Protein AF-A0A963PC39-F1 (afdb_monomer_lite)

Foldseek 3Di:
DPPDPDVPDHPVRVVVVVVVCVVVDDPVVVVLVVVLVCCVPPPLVPVLVVLVVWDKDAPDPVCVLLNLLSVVLNVCSVVVDQKDAPVSRRPPLADPVLCPVQADPVRIGGSSSSVVSSVVVVVVCQVVLRMATPPDDSSHRVVVVDDPCCVVCVVVVCVVVVHDPPPVVRVVVVVVVVVVVVVVCVVCAVVDPQWHADPDDPDRIDGDDDDDDDDPPCPVVVVVVCCVVPVPDPD

pLDDT: mean 87.41, std 12.23, range [34.38, 98.12]

Sequence (235 aa):
MIDVIYPVAGVAKLKAVIAEHDAKGTLDRRIQMVMRGSYASHYRRMLPKLLSVLDFQSNNAGWRLILEAIDLIVRLGEEGRRFVPATRAPEGSIPGKWRDLVIGADGRINVISFELCVLTQLRERVRAKEIWVAGADRYRNPDEDLPADFAERREAYYAGLNLTRDAASFVADVRKQLEDELRLLDASLPANDRVRLLWSGENRIRITPFAPATPPPGLDALKAEVERVWPMTGL

Secondary structure (DSSP, 8-state):
---SSTTTS-HHHHHHHHHHHHHH--HHHHHHHHHHHHIIIIITTTHHHHHTTS-EE-S-GGGHHHHHHHHHHHHHHHHT-SEEEGGGSPTT-S-HHHHHHHB-TTSEEEHHHHHHHHHHHHHHHHHTTSSEETT-STTS-GGGGS-TTTTTSHHHHHHHTT--S-HHHHHHHHHHHHHHHHHHHHHHGGG-SSEEE-SSSS--EEEPPPPPPPPPTTHHHHHHHHHHH-TT---

Structure (mmCIF, N/CA/C/O backbone):
data_AF-A0A963PC39-F1
#
_entry.id   AF-A0A963PC39-F1
#
loop_
_atom_site.group_PDB
_atom_site.id
_atom_site.type_symbol
_atom_site.label_atom_id
_atom_site.label_alt_id
_atom_site.label_comp_id
_atom_site.label_asym_id
_atom_site.label_entity_id
_atom_site.label_seq_id
_atom_site.pdbx_PDB_ins_code
_atom_site.Cartn_x
_atom_site.Cartn_y
_atom_site.Cartn_z
_atom_site.occupancy
_atom_site.B_iso_or_equiv
_atom_site.auth_seq_id
_atom_site.auth_comp_id
_atom_site.auth_asym_id
_atom_site.auth_atom_id
_atom_site.pdbx_PDB_model_num
ATOM 1 N N . MET A 1 1 ? 35.917 11.458 0.811 1.00 34.38 1 MET A N 1
ATOM 2 C CA . MET A 1 1 ? 35.435 12.127 -0.417 1.00 34.38 1 MET A CA 1
ATOM 3 C C . MET A 1 1 ? 34.001 12.592 -0.184 1.00 34.38 1 MET A C 1
ATOM 5 O O . MET A 1 1 ? 33.087 11.806 -0.368 1.00 34.38 1 MET A O 1
ATOM 9 N N . ILE A 1 2 ? 33.806 13.820 0.312 1.00 37.09 2 ILE A N 1
ATOM 10 C CA . ILE A 1 2 ? 32.483 14.445 0.574 1.00 37.09 2 ILE A CA 1
ATOM 11 C C . ILE A 1 2 ? 32.324 15.693 -0.328 1.00 37.09 2 ILE A C 1
ATOM 13 O O . ILE A 1 2 ? 31.610 16.637 -0.023 1.00 37.09 2 ILE A O 1
ATOM 17 N N . ASP A 1 3 ? 33.002 15.710 -1.476 1.00 44.78 3 ASP A N 1
ATOM 18 C CA . ASP A 1 3 ? 33.298 16.953 -2.198 1.00 44.78 3 ASP A CA 1
ATOM 19 C C . ASP A 1 3 ? 32.610 17.049 -3.567 1.00 44.78 3 ASP A C 1
ATOM 21 O O . ASP A 1 3 ? 33.215 17.441 -4.557 1.00 44.78 3 ASP A O 1
ATOM 25 N N . VAL A 1 4 ? 31.337 16.635 -3.655 1.00 54.19 4 VAL A N 1
ATOM 26 C CA . VAL A 1 4 ? 30.616 16.610 -4.949 1.00 54.19 4 VAL A CA 1
ATOM 27 C C . VAL A 1 4 ? 29.300 17.406 -4.954 1.00 54.19 4 VAL A C 1
ATOM 29 O O . VAL A 1 4 ? 28.811 17.755 -6.021 1.00 54.19 4 VAL A O 1
ATOM 32 N N . ILE A 1 5 ? 28.729 17.790 -3.803 1.00 47.62 5 ILE A N 1
ATOM 33 C CA . ILE A 1 5 ? 27.396 18.445 -3.778 1.00 47.62 5 ILE A CA 1
ATOM 34 C C . ILE A 1 5 ? 27.473 19.987 -3.715 1.00 47.62 5 ILE A C 1
ATOM 36 O O . ILE A 1 5 ? 26.545 20.680 -4.135 1.00 47.62 5 ILE A O 1
ATOM 40 N N . TYR A 1 6 ? 28.583 20.561 -3.242 1.00 41.06 6 TYR A N 1
ATOM 41 C CA . TYR A 1 6 ? 28.681 22.004 -2.977 1.00 41.06 6 TYR A CA 1
ATOM 42 C C . TYR A 1 6 ? 28.838 22.975 -4.163 1.00 41.06 6 TYR A C 1
ATOM 44 O O . TYR A 1 6 ? 28.508 24.146 -3.956 1.00 41.06 6 TYR A O 1
ATOM 52 N N . PRO A 1 7 ? 29.252 22.597 -5.390 1.00 55.62 7 PRO A N 1
ATOM 53 C CA . PRO A 1 7 ? 29.398 23.595 -6.455 1.00 55.62 7 PRO A CA 1
ATOM 54 C C . PRO A 1 7 ? 28.060 24.147 -6.975 1.00 55.62 7 PRO A C 1
ATOM 56 O O . PRO A 1 7 ? 28.040 25.177 -7.641 1.00 55.62 7 PRO A O 1
ATOM 59 N N . VAL A 1 8 ? 26.938 23.470 -6.692 1.00 60.69 8 VAL A N 1
ATOM 60 C CA . VAL A 1 8 ? 25.628 23.756 -7.312 1.00 60.69 8 VAL A CA 1
ATOM 61 C C . VAL A 1 8 ? 24.647 24.441 -6.344 1.00 60.69 8 VAL A C 1
ATOM 63 O O . VAL A 1 8 ? 23.763 25.187 -6.770 1.00 60.69 8 VAL A O 1
ATOM 66 N N . ALA A 1 9 ? 24.806 24.253 -5.030 1.00 58.09 9 ALA A N 1
ATOM 67 C CA . ALA A 1 9 ? 23.991 24.916 -4.013 1.00 58.09 9 ALA A CA 1
ATOM 68 C C . ALA A 1 9 ? 24.788 25.152 -2.719 1.00 58.09 9 ALA A C 1
ATOM 70 O O . ALA A 1 9 ? 25.238 24.211 -2.070 1.00 58.09 9 ALA A O 1
ATOM 71 N N . GLY A 1 10 ? 24.932 26.417 -2.312 1.00 77.75 10 GLY A N 1
ATOM 72 C CA . GLY A 1 10 ? 25.629 26.769 -1.073 1.00 77.75 10 GLY A CA 1
ATOM 73 C C . GLY A 1 10 ? 24.906 26.270 0.185 1.00 77.75 10 GLY A C 1
ATOM 74 O O . GLY A 1 10 ? 23.676 26.188 0.216 1.00 77.75 10 GLY A O 1
ATOM 75 N N . VAL A 1 11 ? 25.670 26.011 1.255 1.00 74.06 11 VAL A N 1
ATOM 76 C CA . VAL A 1 11 ? 25.187 25.543 2.577 1.00 74.06 11 VAL A CA 1
ATOM 77 C C . VAL A 1 11 ? 23.972 26.341 3.067 1.00 74.06 11 VAL A C 1
ATOM 79 O O . VAL A 1 11 ? 23.016 25.770 3.584 1.00 74.06 11 VAL A O 1
ATOM 82 N N . ALA A 1 12 ? 23.986 27.664 2.883 1.00 74.81 12 ALA A N 1
ATOM 83 C CA . ALA A 1 12 ? 22.894 28.545 3.291 1.00 74.81 12 ALA A CA 1
ATOM 84 C C . ALA A 1 12 ? 21.585 28.258 2.536 1.00 74.81 12 ALA A C 1
ATOM 86 O O . ALA A 1 12 ? 20.517 28.242 3.142 1.00 74.81 12 ALA A O 1
ATOM 87 N N . LYS A 1 13 ? 21.665 27.967 1.232 1.00 74.38 13 LYS A N 1
ATOM 88 C CA . LYS A 1 13 ? 20.505 27.634 0.396 1.00 74.38 13 LYS A CA 1
ATOM 89 C C . LYS A 1 13 ? 19.932 26.269 0.772 1.00 74.38 13 LYS A C 1
ATOM 91 O O . LYS A 1 13 ? 18.721 26.137 0.881 1.00 74.38 13 LYS A O 1
ATOM 96 N N . LEU A 1 14 ? 20.790 25.283 1.043 1.00 75.44 14 LEU A N 1
ATOM 97 C CA . LEU A 1 14 ? 20.361 23.969 1.537 1.00 75.44 14 LEU A CA 1
ATOM 98 C C . LEU A 1 14 ? 19.682 24.077 2.910 1.00 75.44 14 LEU A C 1
ATOM 100 O O . LEU A 1 14 ? 18.602 23.526 3.095 1.00 75.44 14 LEU A O 1
ATOM 104 N N . LYS A 1 15 ? 20.252 24.854 3.841 1.00 77.81 15 LYS A N 1
ATOM 105 C CA . LYS A 1 15 ? 19.628 25.129 5.146 1.00 77.81 15 LYS A CA 1
ATOM 106 C C . LYS A 1 15 ? 18.283 25.843 5.013 1.00 77.81 15 LYS A C 1
ATOM 108 O O . LYS A 1 15 ? 17.357 25.493 5.733 1.00 77.81 15 LYS A O 1
ATOM 113 N N . ALA A 1 16 ? 18.160 26.803 4.097 1.00 76.38 16 ALA A N 1
ATOM 114 C CA . ALA A 1 16 ? 16.902 27.500 3.843 1.00 76.38 16 ALA A CA 1
ATOM 115 C C . ALA A 1 16 ? 15.828 26.569 3.256 1.00 76.38 16 ALA A C 1
ATOM 117 O O . ALA A 1 16 ? 14.686 26.629 3.691 1.00 76.38 16 ALA A O 1
ATOM 118 N N . VAL A 1 17 ? 16.194 25.669 2.334 1.00 72.12 17 VAL A N 1
ATOM 119 C CA . VAL A 1 17 ? 15.274 24.658 1.779 1.00 72.12 17 VAL A CA 1
ATOM 120 C C . VAL A 1 17 ? 14.831 23.657 2.849 1.00 72.12 17 VAL A C 1
ATOM 122 O O . VAL A 1 17 ? 13.652 23.319 2.903 1.00 72.12 17 VAL A O 1
ATOM 125 N N . ILE A 1 18 ? 15.743 23.215 3.722 1.00 73.69 18 ILE A N 1
ATOM 126 C CA . ILE A 1 18 ? 15.411 22.349 4.865 1.00 73.69 18 ILE A CA 1
ATOM 127 C C . ILE A 1 18 ? 14.470 23.085 5.826 1.00 73.69 18 ILE A C 1
ATOM 129 O O . ILE A 1 18 ? 13.408 22.569 6.147 1.00 73.69 18 ILE A O 1
ATOM 133 N N . ALA A 1 19 ? 14.787 24.325 6.204 1.00 73.00 19 ALA A N 1
ATOM 134 C CA . ALA A 1 19 ? 13.943 25.123 7.092 1.00 73.00 19 ALA A CA 1
ATOM 135 C C . ALA A 1 19 ? 12.560 25.424 6.487 1.00 73.00 19 ALA A C 1
ATOM 137 O O . ALA A 1 19 ? 11.561 25.404 7.198 1.00 73.00 19 ALA A O 1
ATOM 138 N N . GLU A 1 20 ? 12.474 25.677 5.179 1.00 66.19 20 GLU A N 1
ATOM 139 C CA . GLU A 1 20 ? 11.207 25.859 4.465 1.00 66.19 20 GLU A CA 1
ATOM 140 C C . GLU A 1 20 ? 10.388 24.559 4.419 1.00 66.19 20 GLU A C 1
ATOM 142 O O . GLU A 1 20 ? 9.167 24.592 4.592 1.00 66.19 20 GLU A O 1
ATOM 147 N N . HIS A 1 21 ? 11.049 23.415 4.219 1.00 60.47 21 HIS A N 1
ATOM 148 C CA . HIS A 1 21 ? 10.430 22.092 4.275 1.00 60.47 21 HIS A CA 1
ATOM 149 C C . HIS A 1 21 ? 9.893 21.776 5.679 1.00 60.47 21 HIS A C 1
ATOM 151 O O . HIS A 1 21 ? 8.740 21.362 5.818 1.00 60.47 21 HIS A O 1
ATOM 157 N N . ASP A 1 22 ? 10.686 22.049 6.714 1.00 62.44 22 ASP A N 1
ATOM 158 C CA . ASP A 1 22 ? 10.319 21.833 8.113 1.00 62.44 22 ASP A CA 1
ATOM 159 C C . ASP A 1 22 ? 9.184 22.778 8.548 1.00 62.44 22 ASP A C 1
ATOM 161 O O . ASP A 1 22 ? 8.228 22.348 9.197 1.00 62.44 22 ASP A O 1
ATOM 165 N N . ALA A 1 23 ? 9.224 24.051 8.131 1.00 58.59 23 ALA A N 1
ATOM 166 C CA . ALA A 1 23 ? 8.218 25.064 8.468 1.00 58.59 23 ALA A CA 1
ATOM 167 C C . ALA A 1 23 ? 6.867 24.849 7.765 1.00 58.59 23 ALA A C 1
ATOM 169 O O . ALA A 1 23 ? 5.817 25.129 8.345 1.00 58.59 23 ALA A O 1
ATOM 170 N N . LYS A 1 24 ? 6.861 24.338 6.526 1.00 54.50 24 LYS A N 1
ATOM 171 C CA . LYS A 1 24 ? 5.621 23.999 5.799 1.00 54.50 24 LYS A CA 1
ATOM 172 C C . LYS A 1 24 ? 4.975 22.700 6.296 1.00 54.50 24 LYS A C 1
ATOM 174 O O . LYS A 1 24 ? 3.832 22.411 5.926 1.00 54.50 24 LYS A O 1
ATOM 179 N N . GLY A 1 25 ? 5.686 21.939 7.133 1.00 57.91 25 GLY A N 1
ATOM 180 C CA . GLY A 1 25 ? 5.375 20.553 7.444 1.00 57.91 25 GLY A CA 1
ATOM 181 C C . GLY A 1 25 ? 5.609 19.648 6.233 1.00 57.91 25 GLY A C 1
ATOM 182 O O . GLY A 1 25 ? 5.552 20.081 5.078 1.00 57.91 25 GLY A O 1
ATOM 183 N N . THR A 1 26 ? 5.839 18.359 6.480 1.00 64.88 26 THR A N 1
ATOM 184 C CA . THR A 1 26 ? 6.016 17.398 5.387 1.00 64.88 26 THR A CA 1
ATOM 185 C C . THR A 1 26 ? 4.771 17.380 4.489 1.00 64.88 26 THR A C 1
ATOM 187 O O . THR A 1 26 ? 3.636 17.518 4.963 1.00 64.88 26 THR A O 1
ATOM 190 N N . LEU A 1 27 ? 4.969 17.203 3.176 1.00 60.66 27 LEU A N 1
ATOM 191 C CA . LEU A 1 27 ? 3.875 17.028 2.209 1.00 60.66 27 LEU A CA 1
ATOM 192 C C . LEU A 1 27 ? 2.880 15.965 2.703 1.00 60.66 27 LEU A C 1
ATOM 194 O O . LEU A 1 27 ? 1.668 16.172 2.649 1.00 60.66 27 LEU A O 1
ATOM 198 N N . ASP A 1 28 ? 3.406 14.888 3.282 1.00 64.31 28 ASP A N 1
ATOM 199 C CA . ASP A 1 28 ? 2.636 13.806 3.886 1.00 64.31 28 ASP A CA 1
ATOM 200 C C . ASP A 1 28 ? 1.709 14.293 4.997 1.00 64.31 28 ASP A C 1
ATOM 202 O O . ASP A 1 28 ? 0.534 13.934 5.012 1.00 64.31 28 ASP A O 1
ATOM 206 N N . ARG A 1 29 ? 2.182 15.168 5.892 1.00 68.12 29 ARG A N 1
ATOM 207 C CA . ARG A 1 29 ? 1.366 15.706 6.988 1.00 68.12 29 ARG A CA 1
ATOM 208 C C . ARG A 1 29 ? 0.226 16.578 6.468 1.00 68.12 29 ARG A C 1
ATOM 210 O O . ARG A 1 29 ? -0.885 16.523 6.996 1.00 68.12 29 ARG A O 1
ATOM 217 N N . ARG A 1 30 ? 0.462 17.348 5.401 1.00 66.81 30 ARG A N 1
ATOM 218 C CA . ARG A 1 30 ? -0.585 18.143 4.735 1.00 66.81 30 ARG A CA 1
ATOM 219 C C . ARG A 1 30 ? -1.613 17.255 4.040 1.00 66.81 30 ARG A C 1
ATOM 221 O O . ARG A 1 30 ? -2.811 17.460 4.230 1.00 66.81 30 ARG A O 1
ATOM 228 N N . ILE A 1 31 ? -1.158 16.250 3.291 1.00 70.25 31 ILE A N 1
ATOM 229 C CA . ILE A 1 31 ? -2.032 15.253 2.659 1.00 70.25 31 ILE A CA 1
ATOM 230 C C . ILE A 1 31 ? -2.873 14.552 3.729 1.00 70.25 31 ILE A C 1
ATOM 232 O O . ILE A 1 31 ? -4.087 14.447 3.578 1.00 70.25 31 ILE A O 1
ATOM 236 N N . GLN A 1 32 ? -2.265 14.150 4.846 1.00 72.06 32 GLN A N 1
ATOM 237 C CA . GLN A 1 32 ? -2.957 13.518 5.969 1.00 72.06 32 GLN A CA 1
ATOM 238 C C . GLN A 1 32 ? -4.007 14.434 6.605 1.00 72.06 32 GLN A C 1
ATOM 240 O O . GLN A 1 32 ? -5.101 13.962 6.906 1.00 72.06 32 GLN A O 1
ATOM 245 N N . MET A 1 33 ? -3.737 15.734 6.779 1.00 72.94 33 MET A N 1
ATOM 246 C CA . MET A 1 33 ? -4.744 16.676 7.291 1.00 72.94 33 MET A CA 1
ATOM 247 C C . MET A 1 33 ? -5.950 16.805 6.351 1.00 72.94 33 MET A C 1
ATOM 249 O O . MET A 1 33 ? -7.091 16.740 6.811 1.00 72.94 33 MET A O 1
ATOM 253 N N . VAL A 1 34 ? -5.715 16.940 5.042 1.00 76.56 34 VAL A N 1
ATOM 254 C CA . VAL A 1 34 ? -6.789 17.040 4.036 1.00 76.56 34 VAL A CA 1
ATOM 255 C C . VAL A 1 34 ? -7.587 15.736 3.947 1.00 76.56 34 VAL A C 1
ATOM 257 O O . VAL A 1 34 ? -8.823 15.756 3.954 1.00 76.56 34 VAL A O 1
ATOM 260 N N . MET A 1 35 ? -6.889 14.596 3.929 1.00 81.12 35 MET A N 1
ATOM 261 C CA . MET A 1 35 ? -7.488 13.258 3.973 1.00 81.12 35 MET A CA 1
ATOM 262 C C . MET A 1 35 ? -8.358 13.100 5.217 1.00 81.12 35 MET A C 1
ATOM 264 O O . MET A 1 35 ? -9.492 12.637 5.118 1.00 81.12 35 MET A O 1
ATOM 268 N N . ARG A 1 36 ? -7.873 13.556 6.378 1.00 85.50 36 ARG A N 1
ATOM 269 C CA . ARG A 1 36 ? -8.602 13.486 7.645 1.00 85.50 36 ARG A CA 1
ATOM 270 C C . ARG A 1 36 ? -9.898 14.279 7.627 1.00 85.50 36 ARG A C 1
ATOM 272 O O . ARG A 1 36 ? -10.917 13.738 8.049 1.00 85.50 36 ARG A O 1
ATOM 279 N N . GLY A 1 37 ? -9.880 15.514 7.129 1.00 85.19 37 GLY A N 1
ATOM 280 C CA . GLY A 1 37 ? -11.094 16.323 6.998 1.00 85.19 37 GLY A CA 1
ATOM 281 C C . GLY A 1 37 ? -12.121 15.670 6.069 1.00 85.19 37 GLY A C 1
ATOM 282 O O . GLY A 1 37 ? -13.270 15.466 6.455 1.00 85.19 37 GLY A O 1
ATOM 283 N N . SER A 1 38 ? -11.683 15.265 4.875 1.00 86.50 38 SER A N 1
ATOM 284 C CA . SER A 1 38 ? -12.555 14.645 3.867 1.00 86.50 38 SER A CA 1
ATOM 285 C C . SER A 1 38 ? -13.166 13.334 4.366 1.00 86.50 38 SER A C 1
ATOM 287 O O . SER A 1 38 ? -14.368 13.095 4.233 1.00 86.50 38 SER A O 1
ATOM 289 N N . TYR A 1 39 ? -12.343 12.491 4.987 1.00 90.25 39 TYR A N 1
ATOM 290 C CA . TYR A 1 39 ? -12.769 11.219 5.546 1.00 90.25 39 TYR A CA 1
ATOM 291 C C . TYR A 1 39 ? -13.751 11.402 6.705 1.00 90.25 39 TYR A C 1
ATOM 293 O O . TYR A 1 39 ? -14.832 10.816 6.667 1.00 90.25 39 TYR A O 1
ATOM 301 N N . ALA A 1 40 ? -13.433 12.258 7.681 1.00 88.19 40 ALA A N 1
ATOM 302 C CA . ALA A 1 40 ? -14.300 12.509 8.829 1.00 88.19 40 ALA A CA 1
ATOM 303 C C . ALA A 1 40 ? -15.685 13.042 8.422 1.00 88.19 40 ALA A C 1
ATOM 305 O O . ALA A 1 40 ? -16.690 12.609 8.985 1.00 88.19 40 ALA A O 1
ATOM 306 N N . SER A 1 41 ? -15.742 13.946 7.439 1.00 87.31 41 SER A N 1
ATOM 307 C CA . SER A 1 41 ? -16.984 14.606 7.018 1.00 87.31 41 SER A CA 1
ATOM 308 C C . SER A 1 41 ? -17.856 13.748 6.099 1.00 87.31 41 SER A C 1
ATOM 310 O O . SER A 1 41 ? -19.083 13.722 6.246 1.00 87.31 41 SER A O 1
ATOM 312 N N . HIS A 1 42 ? -17.254 13.040 5.140 1.00 86.75 42 HIS A N 1
ATOM 313 C CA . HIS A 1 42 ? -18.004 12.392 4.059 1.00 86.75 42 HIS A CA 1
ATOM 314 C C . HIS A 1 42 ? -17.985 10.872 4.162 1.00 86.75 42 HIS A C 1
ATOM 316 O O . HIS A 1 42 ? -19.044 10.249 4.182 1.00 86.75 42 HIS A O 1
ATOM 322 N N . TYR A 1 43 ? -16.800 10.275 4.270 1.00 89.88 43 TYR A N 1
ATOM 323 C CA . TYR A 1 43 ? -16.637 8.839 4.052 1.00 89.88 43 TYR A CA 1
ATOM 324 C C . TYR A 1 43 ? -16.822 7.990 5.312 1.00 89.88 43 TYR A C 1
ATOM 326 O O . TYR A 1 43 ? -17.303 6.860 5.217 1.00 89.88 43 TYR A O 1
ATOM 334 N N . ARG A 1 44 ? -16.519 8.532 6.498 1.00 91.62 44 ARG A N 1
ATOM 335 C CA . ARG A 1 44 ? -16.571 7.795 7.772 1.00 91.62 44 ARG A CA 1
ATOM 336 C C . ARG A 1 44 ? -17.952 7.217 8.091 1.00 91.62 44 ARG A C 1
ATOM 338 O O . ARG A 1 44 ? -18.042 6.182 8.735 1.00 91.62 44 ARG A O 1
ATOM 345 N N . ARG A 1 45 ? -19.036 7.842 7.616 1.00 89.75 45 ARG A N 1
ATOM 346 C CA . ARG A 1 45 ? -20.414 7.348 7.824 1.00 89.75 45 ARG A CA 1
ATOM 347 C C . ARG A 1 45 ? -20.737 6.068 7.039 1.00 89.75 45 ARG A C 1
ATOM 349 O O . ARG A 1 45 ? -21.665 5.350 7.396 1.00 89.75 45 ARG A O 1
ATOM 356 N N . MET A 1 46 ? -20.019 5.832 5.941 1.00 91.19 46 MET A N 1
ATOM 357 C CA . MET A 1 46 ? -20.306 4.770 4.975 1.00 91.19 46 MET A CA 1
ATOM 358 C C . MET A 1 46 ? -19.268 3.652 5.048 1.00 91.19 46 MET A C 1
ATOM 360 O O . MET A 1 46 ? -19.632 2.482 5.011 1.00 91.19 46 MET A O 1
ATOM 364 N N . LEU A 1 47 ? -17.983 4.004 5.162 1.00 92.25 47 LEU A N 1
ATOM 365 C CA . LEU A 1 47 ? -16.890 3.044 5.024 1.00 92.25 47 LEU A CA 1
ATOM 366 C C . LEU A 1 47 ? -16.942 1.885 6.028 1.00 92.25 47 LEU A C 1
ATOM 368 O O . LEU A 1 47 ? -16.856 0.756 5.563 1.00 92.25 47 LEU A O 1
ATOM 372 N N . PRO A 1 48 ? -17.165 2.085 7.341 1.00 92.00 48 PRO A N 1
ATOM 373 C CA . PRO A 1 48 ? -17.272 0.966 8.280 1.00 92.00 48 PRO A CA 1
ATOM 374 C C . PRO A 1 48 ? -18.373 -0.042 7.914 1.00 92.00 48 PRO A C 1
ATOM 376 O O . PRO A 1 48 ? -18.162 -1.239 8.044 1.00 92.00 48 PRO A O 1
ATOM 379 N N . LYS A 1 49 ? -19.514 0.419 7.377 1.00 92.81 49 LYS A N 1
ATOM 380 C CA . LYS A 1 49 ? -20.601 -0.466 6.914 1.00 92.81 49 LYS A CA 1
ATOM 381 C C . LYS A 1 49 ? -20.221 -1.254 5.663 1.00 92.81 49 LYS A C 1
ATOM 383 O O . LYS A 1 49 ? -20.683 -2.367 5.468 1.00 92.81 49 LYS A O 1
ATOM 388 N N . LEU A 1 50 ? -19.415 -0.662 4.786 1.00 94.31 50 LEU A N 1
ATOM 389 C CA . LEU A 1 50 ? -18.903 -1.363 3.613 1.00 94.31 50 LEU A CA 1
ATOM 390 C C . LEU A 1 50 ? -17.852 -2.399 4.030 1.00 94.31 50 LEU A C 1
ATOM 392 O O . LEU A 1 50 ? -17.895 -3.532 3.566 1.00 94.31 50 LEU A O 1
ATOM 396 N N . LEU A 1 51 ? -16.965 -2.033 4.957 1.00 95.88 51 LEU A N 1
ATOM 397 C CA . LEU A 1 51 ? -15.968 -2.942 5.518 1.00 95.88 51 LEU A CA 1
ATOM 398 C C . LEU A 1 51 ? -16.601 -4.146 6.224 1.00 95.88 51 LEU A C 1
ATOM 400 O O . LEU A 1 51 ? -16.037 -5.225 6.150 1.00 95.88 51 LEU A O 1
ATOM 404 N N . SER A 1 52 ? -17.767 -3.988 6.860 1.00 95.44 52 SER A N 1
ATOM 405 C CA . SER A 1 52 ? -18.445 -5.088 7.560 1.00 95.44 52 SER A CA 1
ATOM 406 C C . SER A 1 52 ? -19.137 -6.101 6.643 1.00 95.44 52 SER A C 1
ATOM 408 O O . SER A 1 52 ? -19.582 -7.137 7.122 1.00 95.44 52 SER A O 1
ATOM 410 N N . VAL A 1 53 ? -19.319 -5.781 5.358 1.00 96.44 53 VAL A N 1
ATOM 411 C CA . VAL A 1 53 ? -20.003 -6.655 4.384 1.00 96.44 53 VAL A CA 1
ATOM 412 C C . VAL A 1 53 ? -19.008 -7.342 3.451 1.00 96.44 53 VAL A C 1
ATOM 414 O O . VAL A 1 53 ? -19.304 -8.401 2.906 1.00 96.44 53 VAL A O 1
ATOM 417 N N . LEU A 1 54 ? -17.835 -6.742 3.250 1.00 96.44 54 LEU A N 1
ATOM 418 C CA . LEU A 1 54 ? -16.781 -7.327 2.433 1.00 96.44 54 LEU A CA 1
ATOM 419 C C . LEU A 1 54 ? -15.979 -8.342 3.245 1.00 96.44 54 LEU A C 1
ATOM 421 O O . LEU A 1 54 ? -15.458 -8.024 4.311 1.00 96.44 54 LEU A O 1
ATOM 425 N N . ASP A 1 55 ? -15.833 -9.541 2.693 1.00 96.75 55 ASP A N 1
ATOM 426 C CA . ASP A 1 55 ? -15.018 -10.599 3.280 1.00 96.75 55 ASP A CA 1
ATOM 427 C C . ASP A 1 55 ? -13.563 -10.460 2.813 1.00 96.75 55 ASP A C 1
ATOM 429 O O . ASP A 1 55 ? -13.195 -10.893 1.717 1.00 96.75 55 ASP A O 1
ATOM 433 N N . PHE A 1 56 ? -12.755 -9.766 3.619 1.00 97.56 56 PHE A N 1
ATOM 434 C CA . PHE A 1 56 ? -11.329 -9.577 3.365 1.00 97.56 56 PHE A CA 1
ATOM 435 C C . PHE A 1 56 ? -10.520 -10.768 3.874 1.00 97.56 56 PHE A C 1
ATOM 437 O O . PHE A 1 56 ? -10.584 -11.125 5.047 1.00 97.56 56 PHE A O 1
ATOM 444 N N . GLN A 1 57 ? -9.677 -11.312 3.005 1.00 96.88 57 GLN A N 1
ATOM 445 C CA . GLN A 1 57 ? -8.856 -12.485 3.276 1.00 96.88 57 GLN A CA 1
ATOM 446 C C . GLN A 1 57 ? -7.406 -12.238 2.849 1.00 96.88 57 GLN A C 1
ATOM 448 O O . GLN A 1 57 ? -7.101 -11.313 2.092 1.00 96.88 57 GLN A O 1
ATOM 453 N N . SER A 1 58 ? -6.479 -13.044 3.360 1.00 96.31 58 SER A N 1
ATOM 454 C CA . SER A 1 58 ? -5.068 -12.989 2.975 1.00 96.31 58 SER A CA 1
ATOM 455 C C . SER A 1 58 ? -4.414 -14.351 3.156 1.00 96.31 58 SER A C 1
ATOM 457 O O . SER A 1 58 ? -4.607 -15.001 4.181 1.00 96.31 58 SER A O 1
ATOM 459 N N . ASN A 1 59 ? -3.573 -14.740 2.198 1.00 92.75 59 ASN A N 1
ATOM 460 C CA . ASN A 1 59 ? -2.769 -15.965 2.292 1.00 92.75 59 ASN A CA 1
ATOM 461 C C . ASN A 1 59 ? -1.452 -15.706 3.048 1.00 92.75 59 ASN A C 1
ATOM 463 O O . ASN A 1 59 ? -0.690 -16.626 3.337 1.00 92.75 59 ASN A O 1
ATOM 467 N N . ASN A 1 60 ? -1.175 -14.443 3.382 1.00 91.88 60 ASN A N 1
ATOM 468 C CA . ASN A 1 60 ? 0.028 -14.008 4.066 1.00 91.88 60 ASN A CA 1
ATOM 469 C C . ASN A 1 60 ? -0.304 -13.654 5.521 1.00 91.88 60 ASN A C 1
ATOM 471 O O . ASN A 1 60 ? -0.962 -12.654 5.817 1.00 91.88 60 ASN A O 1
ATOM 475 N N . ALA A 1 61 ? 0.210 -14.465 6.449 1.00 91.19 61 ALA A N 1
ATOM 476 C CA . ALA A 1 61 ? -0.025 -14.304 7.883 1.00 91.19 61 ALA A CA 1
ATOM 477 C C . ALA A 1 61 ? 0.383 -12.917 8.419 1.00 91.19 61 ALA A C 1
ATOM 479 O O . ALA A 1 61 ? -0.204 -12.442 9.392 1.00 91.19 61 ALA A O 1
ATOM 480 N N . GLY A 1 62 ? 1.332 -12.235 7.766 1.00 91.56 62 GLY A N 1
ATOM 481 C CA . GLY A 1 62 ? 1.760 -10.886 8.135 1.00 91.56 62 GLY A CA 1
ATOM 482 C C . GLY A 1 62 ? 0.666 -9.820 7.997 1.00 91.56 62 GLY A C 1
ATOM 483 O O . GLY A 1 62 ? 0.730 -8.800 8.679 1.00 91.56 62 GLY A O 1
ATOM 484 N N . TRP A 1 63 ? -0.364 -10.050 7.173 1.00 94.06 63 TRP A N 1
ATOM 485 C CA . TRP A 1 63 ? -1.472 -9.102 6.988 1.00 94.06 63 TRP A CA 1
ATOM 486 C C . TRP A 1 63 ? -2.686 -9.379 7.869 1.00 94.06 63 TRP A C 1
ATOM 488 O O . TRP A 1 63 ? -3.621 -8.577 7.874 1.00 94.06 63 TRP A O 1
ATOM 498 N N . ARG A 1 64 ? -2.652 -10.438 8.686 1.00 93.94 64 ARG A N 1
ATOM 499 C CA . ARG A 1 64 ? -3.723 -10.755 9.639 1.00 93.94 64 ARG A CA 1
ATOM 500 C C . ARG A 1 64 ? -4.024 -9.589 10.585 1.00 93.94 64 ARG A C 1
ATOM 502 O O . ARG A 1 64 ? -5.183 -9.268 10.812 1.00 93.94 64 ARG A O 1
ATOM 509 N N . LEU A 1 65 ? -2.987 -8.889 11.044 1.00 95.50 65 LEU A N 1
ATOM 510 C CA . LEU A 1 65 ? -3.112 -7.698 11.893 1.00 95.50 65 LEU A CA 1
ATOM 511 C C . LEU A 1 65 ? -3.922 -6.565 11.238 1.00 95.50 65 LEU A C 1
ATOM 513 O O . LEU A 1 65 ? -4.546 -5.770 11.938 1.00 95.50 65 LEU A O 1
ATOM 517 N N . ILE A 1 66 ? -3.917 -6.469 9.902 1.00 97.19 66 ILE A N 1
ATOM 518 C CA . ILE A 1 66 ? -4.719 -5.478 9.173 1.00 97.19 66 ILE A CA 1
ATOM 519 C C . ILE A 1 66 ? -6.176 -5.930 9.109 1.00 97.19 66 ILE A C 1
ATOM 521 O O . ILE A 1 66 ? -7.053 -5.094 9.298 1.00 97.19 66 ILE A O 1
ATOM 525 N N . LEU A 1 67 ? -6.439 -7.226 8.915 1.00 97.62 67 LEU A N 1
ATOM 526 C CA . LEU A 1 67 ? -7.797 -7.784 8.970 1.00 97.62 67 LEU A CA 1
ATOM 527 C C . LEU A 1 67 ? -8.419 -7.574 10.362 1.00 97.62 67 LEU A C 1
ATOM 529 O O . LEU A 1 67 ? -9.494 -6.996 10.483 1.00 97.62 67 LEU A O 1
ATOM 533 N N . GLU A 1 68 ? -7.678 -7.887 11.426 1.00 97.62 68 GLU A N 1
ATOM 534 C CA . GLU A 1 68 ? -8.112 -7.648 12.810 1.00 97.62 68 GLU A CA 1
ATOM 535 C C . GLU A 1 68 ? -8.347 -6.152 13.102 1.00 97.62 68 GLU A C 1
ATOM 537 O O . GLU A 1 68 ? -9.248 -5.777 13.862 1.00 97.62 68 GLU A O 1
ATOM 542 N N . ALA A 1 69 ? -7.552 -5.272 12.484 1.00 97.62 69 ALA A N 1
ATOM 543 C CA . ALA A 1 69 ? -7.728 -3.828 12.589 1.00 97.62 69 ALA A CA 1
ATOM 544 C C . ALA A 1 69 ? -8.972 -3.328 11.833 1.00 97.62 69 ALA A C 1
ATOM 546 O O . ALA A 1 69 ? -9.609 -2.382 12.298 1.00 97.62 69 ALA A O 1
ATOM 547 N N . ILE A 1 70 ? -9.349 -3.955 10.712 1.00 97.62 70 ILE A N 1
ATOM 548 C CA . ILE A 1 70 ? -10.608 -3.677 10.001 1.00 97.62 70 ILE A CA 1
ATOM 549 C C . ILE A 1 70 ? -11.796 -4.039 10.892 1.00 97.62 70 ILE A C 1
ATOM 551 O O . ILE A 1 70 ? -12.678 -3.201 11.090 1.00 97.62 70 ILE A O 1
ATOM 555 N N . ASP A 1 71 ? -11.775 -5.215 11.520 1.00 96.88 71 ASP A N 1
ATOM 556 C CA . ASP A 1 71 ? -12.832 -5.619 12.452 1.00 96.88 71 ASP A CA 1
ATOM 557 C C . ASP A 1 71 ? -12.942 -4.647 13.633 1.00 96.88 71 ASP A C 1
ATOM 559 O O . ASP A 1 71 ? -14.036 -4.306 14.092 1.00 96.88 71 ASP A O 1
ATOM 563 N N . LEU A 1 72 ? -11.800 -4.160 14.132 1.00 96.94 72 LEU A N 1
ATOM 564 C CA . LEU A 1 72 ? -11.780 -3.139 15.172 1.00 96.94 72 LEU A CA 1
ATOM 565 C C . LEU A 1 72 ? -12.423 -1.832 14.696 1.00 96.94 72 LEU A C 1
ATOM 567 O O . LEU A 1 72 ? -13.171 -1.232 15.461 1.00 96.94 72 LEU A O 1
ATOM 571 N N . ILE A 1 73 ? -12.176 -1.392 13.459 1.00 96.19 73 ILE A N 1
ATOM 572 C CA . ILE A 1 73 ? -12.807 -0.187 12.897 1.00 96.19 73 ILE A CA 1
ATOM 573 C C . ILE A 1 73 ? -14.328 -0.320 12.881 1.00 96.19 73 ILE A C 1
ATOM 575 O O . ILE A 1 73 ? -15.014 0.619 13.287 1.00 96.19 73 ILE A O 1
ATOM 579 N N . VAL A 1 74 ? -14.850 -1.474 12.458 1.00 95.62 74 VAL A N 1
ATOM 580 C CA . VAL A 1 74 ? -16.296 -1.738 12.446 1.00 95.62 74 VAL A CA 1
ATOM 581 C C . VAL A 1 74 ? -16.868 -1.596 13.860 1.00 95.62 74 VAL A C 1
ATOM 583 O O . VAL A 1 74 ? -17.757 -0.770 14.076 1.00 95.62 74 VAL A O 1
ATOM 586 N N . ARG A 1 75 ? -16.277 -2.285 14.847 1.00 95.25 75 ARG A N 1
ATOM 587 C CA . ARG A 1 75 ? -16.707 -2.211 16.258 1.00 95.25 75 ARG A CA 1
ATOM 588 C C . ARG A 1 75 ? -16.634 -0.793 16.829 1.00 95.25 75 ARG A C 1
ATOM 590 O O . ARG A 1 75 ? -17.562 -0.327 17.483 1.00 95.25 75 ARG A O 1
ATOM 597 N N . LEU A 1 76 ? -15.538 -0.073 16.585 1.00 94.12 76 LEU A N 1
ATOM 598 C CA . LEU A 1 76 ? -15.363 1.297 17.085 1.00 94.12 76 LEU A CA 1
ATOM 599 C C . LEU A 1 76 ? -16.354 2.284 16.458 1.00 94.12 76 LEU A C 1
ATOM 601 O O . LEU A 1 76 ? -16.746 3.255 17.115 1.00 94.12 76 LEU A O 1
ATOM 605 N N . GLY A 1 77 ? -16.756 2.036 15.209 1.00 89.88 77 GLY A N 1
ATOM 606 C CA . GLY A 1 77 ? -17.815 2.773 14.531 1.00 89.88 77 GLY A CA 1
ATOM 607 C C . GLY A 1 77 ? -19.164 2.621 15.235 1.00 89.88 77 GLY A C 1
ATOM 608 O O . GLY A 1 77 ? -19.843 3.623 15.455 1.00 89.88 77 GLY A O 1
ATOM 609 N N . GLU A 1 78 ? -19.513 1.402 15.647 1.00 90.31 78 GLU A N 1
ATOM 610 C CA . GLU A 1 78 ? -20.741 1.101 16.398 1.00 90.31 78 GLU A CA 1
ATOM 611 C C . GLU A 1 78 ? -20.720 1.693 17.814 1.00 90.31 78 GLU A C 1
ATOM 613 O O . GLU A 1 78 ? -21.712 2.263 18.265 1.00 90.31 78 GLU A O 1
ATOM 618 N N . GLU A 1 79 ? -19.574 1.639 18.501 1.00 92.56 79 GLU A N 1
ATOM 619 C CA . GLU A 1 79 ? -19.412 2.227 19.838 1.00 92.56 79 GLU A CA 1
ATOM 620 C C . GLU A 1 79 ? -19.403 3.775 19.835 1.00 92.56 79 GLU A C 1
ATOM 622 O O . GLU A 1 79 ? -19.479 4.404 20.895 1.00 92.56 79 GLU A O 1
ATOM 627 N N . GLY A 1 80 ? -19.231 4.420 18.673 1.00 88.44 80 GLY A N 1
ATOM 628 C CA . GLY A 1 80 ? -19.176 5.881 18.551 1.00 88.44 80 GLY A CA 1
ATOM 629 C C . GLY A 1 80 ? -17.963 6.535 19.234 1.00 88.44 80 GLY A C 1
ATOM 630 O O . GLY A 1 80 ? -17.989 7.729 19.558 1.00 88.44 80 GLY A O 1
ATOM 631 N N . ARG A 1 81 ? -16.881 5.784 19.480 1.00 87.69 81 ARG A N 1
ATOM 632 C CA . ARG A 1 81 ? -15.700 6.287 20.203 1.00 87.69 81 ARG A CA 1
ATOM 633 C C . ARG A 1 81 ? -14.866 7.234 19.339 1.00 87.69 81 ARG A C 1
ATOM 635 O O . ARG A 1 81 ? -14.651 7.024 18.146 1.00 87.69 81 ARG A O 1
ATOM 642 N N . ARG A 1 82 ? -14.338 8.286 19.973 1.00 90.88 82 ARG A N 1
ATOM 643 C CA . ARG A 1 82 ? -13.354 9.206 19.363 1.00 90.88 82 ARG A CA 1
ATOM 644 C C . ARG A 1 82 ? -11.915 8.869 19.744 1.00 90.88 82 ARG A C 1
ATOM 646 O O . ARG A 1 82 ? -11.007 9.098 18.948 1.00 90.88 82 ARG A O 1
ATOM 653 N N . PHE A 1 83 ? -11.733 8.331 20.947 1.00 95.75 83 PHE A N 1
ATOM 654 C CA . PHE A 1 83 ? -10.445 7.932 21.495 1.00 95.75 83 PHE A CA 1
ATOM 655 C C . PHE A 1 83 ? -10.572 6.588 22.202 1.00 95.75 83 PHE A C 1
ATOM 657 O O . PHE A 1 83 ? -11.581 6.349 22.869 1.00 95.75 83 PHE A O 1
ATOM 664 N N . VAL A 1 84 ? -9.550 5.744 22.082 1.00 96.56 84 VAL A N 1
ATOM 665 C CA . VAL A 1 84 ? -9.463 4.441 22.761 1.00 96.56 84 VAL A CA 1
ATOM 666 C C . VAL A 1 84 ? -8.043 4.182 23.269 1.00 96.56 84 VAL A C 1
ATOM 668 O O . VAL A 1 84 ? -7.107 4.785 22.749 1.00 96.56 84 VAL A O 1
ATOM 671 N N . PRO A 1 85 ? -7.840 3.317 24.276 1.00 96.25 85 PRO A N 1
ATOM 672 C CA . PRO A 1 85 ? -6.498 2.908 24.690 1.00 96.25 85 PRO A CA 1
ATOM 673 C C . PRO A 1 85 ? -5.708 2.278 23.535 1.00 96.25 85 PRO A C 1
ATOM 675 O O . PRO A 1 85 ? -6.283 1.539 22.734 1.00 96.25 85 PRO A O 1
ATOM 678 N N . ALA A 1 86 ? -4.394 2.520 23.473 1.00 94.75 86 ALA A N 1
ATOM 679 C CA . ALA A 1 86 ? -3.541 1.949 22.427 1.00 94.75 86 ALA A CA 1
ATOM 680 C C . ALA A 1 86 ? -3.543 0.412 22.394 1.00 94.75 86 ALA A C 1
ATOM 682 O O . ALA A 1 86 ? -3.422 -0.178 21.326 1.00 94.75 86 ALA A O 1
ATOM 683 N N . THR A 1 87 ? -3.782 -0.223 23.542 1.00 94.81 87 THR A N 1
ATOM 684 C CA . THR A 1 87 ? -3.884 -1.681 23.698 1.00 94.81 87 THR A CA 1
ATOM 685 C C . THR A 1 87 ? -5.043 -2.319 22.933 1.00 94.81 87 THR A C 1
ATOM 687 O O . THR A 1 87 ? -5.072 -3.536 22.793 1.00 94.81 87 THR A O 1
ATOM 690 N N . ARG A 1 88 ? -6.015 -1.534 22.443 1.00 95.19 88 ARG A N 1
ATOM 691 C CA . ARG A 1 88 ? -7.107 -2.060 21.610 1.00 95.19 88 ARG A CA 1
ATOM 692 C C . ARG A 1 88 ? -6.668 -2.384 20.183 1.00 95.19 88 ARG A C 1
ATOM 694 O O . ARG A 1 88 ? -7.318 -3.214 19.557 1.00 95.19 88 ARG A O 1
ATOM 701 N N . ALA A 1 89 ? -5.649 -1.706 19.653 1.00 96.31 89 ALA A N 1
ATOM 702 C CA . ALA A 1 89 ? -5.179 -1.947 18.293 1.00 96.31 89 ALA A CA 1
ATOM 703 C C . ALA A 1 89 ? -4.294 -3.204 18.240 1.00 96.31 89 ALA A C 1
ATOM 705 O O . ALA A 1 89 ? -3.474 -3.380 19.143 1.00 96.31 89 ALA A O 1
ATOM 706 N N . PRO A 1 90 ? -4.398 -4.039 17.185 1.00 96.12 90 PRO A N 1
ATOM 707 C CA . PRO A 1 90 ? -3.488 -5.164 16.996 1.00 96.12 90 PRO A CA 1
ATOM 708 C C . PRO A 1 90 ? -2.033 -4.692 16.987 1.00 96.12 90 PRO A C 1
ATOM 710 O O . PRO A 1 90 ? -1.705 -3.659 16.386 1.00 96.12 90 PRO A O 1
ATOM 713 N N . GLU A 1 91 ? -1.152 -5.433 17.649 1.00 93.56 91 GLU A N 1
ATOM 714 C CA . GLU A 1 91 ? 0.260 -5.075 17.724 1.00 93.56 91 GLU A CA 1
ATOM 715 C C . GLU A 1 91 ? 0.880 -5.025 16.316 1.00 93.56 91 GLU A C 1
ATOM 717 O O . GLU A 1 91 ? 0.609 -5.859 15.457 1.00 93.56 91 GLU A O 1
ATOM 722 N N . GLY A 1 92 ? 1.667 -3.983 16.038 1.00 92.62 92 GLY A N 1
ATOM 723 C CA . GLY A 1 92 ? 2.268 -3.774 14.716 1.00 92.62 92 GLY A CA 1
ATOM 724 C C . GLY A 1 92 ? 1.343 -3.170 13.647 1.00 92.62 92 GLY A C 1
ATOM 725 O O . GLY A 1 92 ? 1.844 -2.742 12.611 1.00 92.62 92 GLY A O 1
ATOM 726 N N . SER A 1 93 ? 0.034 -3.020 13.900 1.00 94.62 93 SER A N 1
ATOM 727 C CA . SER A 1 93 ? -0.921 -2.411 12.942 1.00 94.62 93 SER A CA 1
ATOM 728 C C . SER A 1 93 ? -0.704 -0.924 12.662 1.00 94.62 93 SER A C 1
ATOM 730 O O . SER A 1 93 ? -1.215 -0.401 11.669 1.00 94.62 93 SER A O 1
ATOM 732 N N . ILE A 1 94 ? 0.075 -0.238 13.502 1.00 95.25 94 ILE A N 1
ATOM 733 C CA . ILE A 1 94 ? 0.410 1.180 13.357 1.00 95.25 94 ILE A CA 1
ATOM 734 C C . ILE A 1 94 ? 1.901 1.303 13.003 1.00 95.25 94 ILE A C 1
ATOM 736 O O . ILE A 1 94 ? 2.754 1.203 13.893 1.00 95.25 94 ILE A O 1
ATOM 740 N N . PRO A 1 95 ? 2.244 1.555 11.724 1.00 92.19 95 PRO A N 1
ATOM 741 C CA . PRO A 1 95 ? 3.623 1.783 11.308 1.00 92.19 95 PRO A CA 1
ATOM 742 C C . PRO A 1 95 ? 4.229 3.006 12.001 1.00 92.19 95 PRO A C 1
ATOM 744 O O . PRO A 1 95 ? 3.523 3.971 12.291 1.00 92.19 95 PRO A O 1
ATOM 747 N N . GLY A 1 96 ? 5.555 3.020 12.178 1.00 90.31 96 GLY A N 1
ATOM 748 C CA . GLY A 1 96 ? 6.272 4.111 12.858 1.00 90.31 96 GLY A CA 1
ATOM 749 C C . GLY A 1 96 ? 5.905 5.508 12.346 1.00 90.31 96 GLY A C 1
ATOM 750 O O . GLY A 1 96 ? 5.584 6.382 13.139 1.00 90.31 96 GLY A O 1
ATOM 751 N N . LYS A 1 97 ? 5.812 5.677 11.020 1.00 85.75 97 LYS A N 1
ATOM 752 C CA . LYS A 1 97 ? 5.431 6.946 10.369 1.00 85.75 97 LYS A CA 1
ATOM 753 C C . LYS A 1 97 ? 4.030 7.472 10.720 1.00 85.75 97 LYS A C 1
ATOM 755 O O . LYS A 1 97 ? 3.746 8.639 10.482 1.00 85.75 97 LYS A O 1
ATOM 760 N N . TRP A 1 98 ? 3.144 6.616 11.229 1.00 89.75 98 TRP A N 1
ATOM 761 C CA . TRP A 1 98 ? 1.785 6.979 11.635 1.00 89.75 98 TRP A CA 1
ATOM 762 C C . TRP A 1 98 ? 1.648 7.164 13.147 1.00 89.75 98 TRP A C 1
ATOM 764 O O . TRP A 1 98 ? 0.646 7.728 13.582 1.00 89.75 98 TRP A O 1
ATOM 774 N N . ARG A 1 99 ? 2.621 6.709 13.951 1.00 90.88 99 ARG A N 1
ATOM 775 C CA . ARG A 1 99 ? 2.492 6.659 15.414 1.00 90.88 99 ARG A CA 1
ATOM 776 C C . ARG A 1 99 ? 2.131 8.012 16.015 1.00 90.88 99 ARG A C 1
ATOM 778 O O . ARG A 1 99 ? 1.122 8.076 16.702 1.00 90.88 99 ARG A O 1
ATOM 785 N N . ASP A 1 100 ? 2.838 9.079 15.659 1.00 88.44 100 ASP A N 1
ATOM 786 C CA . ASP A 1 100 ? 2.608 10.421 16.223 1.00 88.44 100 ASP A CA 1
ATOM 787 C C . ASP A 1 100 ? 1.257 11.043 15.824 1.00 88.44 100 ASP A C 1
ATOM 789 O O . ASP A 1 100 ? 0.767 11.971 16.466 1.00 88.44 100 ASP A O 1
ATOM 793 N N . LEU A 1 101 ? 0.641 10.557 14.740 1.00 86.38 101 LEU A N 1
ATOM 794 C CA . LEU A 1 101 ? -0.683 11.001 14.288 1.00 86.38 101 LEU A CA 1
ATOM 795 C C . LEU A 1 101 ? -1.816 10.177 14.893 1.00 86.38 101 LEU A C 1
ATOM 797 O O . LEU A 1 101 ? -2.941 10.670 15.033 1.00 86.38 101 LEU A O 1
ATOM 801 N N . VAL A 1 102 ? -1.540 8.904 15.164 1.00 93.12 102 VAL A N 1
ATOM 802 C CA . VAL A 1 102 ? -2.526 7.935 15.632 1.00 93.12 102 VAL A CA 1
ATOM 803 C C . VAL A 1 102 ? -2.576 7.906 17.151 1.00 93.12 102 VAL A C 1
ATOM 805 O O . VAL A 1 102 ? -3.673 7.899 17.699 1.00 93.12 102 VAL A O 1
ATOM 808 N N . ILE A 1 103 ? -1.428 7.916 17.824 1.00 94.75 103 ILE A N 1
ATOM 809 C CA . ILE A 1 103 ? -1.291 7.810 19.276 1.00 94.75 103 ILE A CA 1
ATOM 810 C C . ILE A 1 103 ? -0.940 9.193 19.830 1.00 94.75 103 ILE A C 1
ATOM 812 O O . ILE A 1 103 ? 0.086 9.773 19.484 1.00 94.75 103 ILE A O 1
ATOM 816 N N . GLY A 1 104 ? -1.812 9.730 20.681 1.00 91.75 104 GLY A N 1
ATOM 817 C CA . GLY A 1 104 ? -1.565 10.981 21.390 1.00 91.75 104 GLY A CA 1
ATOM 818 C C . GLY A 1 104 ? -0.529 10.825 22.505 1.00 91.75 104 GLY A C 1
ATOM 819 O O . GLY A 1 104 ? -0.223 9.719 22.946 1.00 91.75 104 GLY A O 1
ATOM 820 N N . ALA A 1 105 ? -0.034 11.953 23.021 1.00 90.69 105 ALA A N 1
ATOM 821 C CA . ALA A 1 105 ? 0.889 11.977 24.164 1.00 90.69 105 ALA A CA 1
ATOM 822 C C . ALA A 1 105 ? 0.296 11.348 25.443 1.00 90.69 105 ALA A C 1
ATOM 824 O O . ALA A 1 105 ? 1.031 10.929 26.329 1.00 90.69 105 ALA A O 1
ATOM 825 N N . ASP A 1 106 ? -1.032 11.252 25.524 1.00 91.31 106 ASP A N 1
ATOM 826 C CA . ASP A 1 106 ? -1.777 10.571 26.585 1.00 91.31 106 ASP A CA 1
ATOM 827 C C . ASP A 1 106 ? -1.859 9.041 26.398 1.00 91.31 106 ASP A C 1
ATOM 829 O O . ASP A 1 106 ? -2.573 8.363 27.136 1.00 91.31 106 ASP A O 1
ATOM 833 N N . GLY A 1 107 ? -1.172 8.490 25.391 1.00 92.94 107 GLY A N 1
ATOM 834 C CA . GLY A 1 107 ? -1.160 7.061 25.077 1.00 92.94 107 GLY A CA 1
ATOM 835 C C . GLY A 1 107 ? -2.467 6.542 24.471 1.00 92.94 107 GLY A C 1
ATOM 836 O O . GLY A 1 107 ? -2.652 5.327 24.349 1.00 92.94 107 GLY A O 1
ATOM 837 N N . ARG A 1 108 ? -3.398 7.428 24.091 1.00 96.50 108 ARG A N 1
ATOM 838 C CA . ARG A 1 108 ? -4.670 7.040 23.473 1.00 96.50 108 ARG A CA 1
ATOM 839 C C . ARG A 1 108 ? -4.610 7.164 21.961 1.00 96.50 108 ARG A C 1
ATOM 841 O O . ARG A 1 108 ? -4.049 8.101 21.403 1.00 96.50 108 ARG A O 1
ATOM 848 N N . ILE A 1 109 ? -5.272 6.232 21.295 1.00 96.25 109 ILE A N 1
ATOM 849 C CA . ILE A 1 109 ? -5.478 6.251 19.857 1.00 96.25 109 ILE A CA 1
ATOM 850 C C . ILE A 1 109 ? -6.590 7.239 19.510 1.00 96.25 109 ILE A C 1
ATOM 852 O O . ILE A 1 109 ? -7.704 7.128 20.024 1.00 96.25 109 ILE A O 1
ATOM 856 N N . ASN A 1 110 ? -6.322 8.157 18.581 1.00 94.88 110 ASN A N 1
ATOM 857 C CA . ASN A 1 110 ? -7.360 8.875 17.856 1.00 94.88 110 ASN A CA 1
ATOM 858 C C . ASN A 1 110 ? -7.975 7.948 16.801 1.00 94.88 110 ASN A C 1
ATOM 860 O O . ASN A 1 110 ? -7.308 7.546 15.848 1.00 94.88 110 ASN A O 1
ATOM 864 N N . VAL A 1 111 ? -9.263 7.640 16.953 1.00 95.06 111 VAL A N 1
ATOM 865 C CA . VAL A 1 111 ? -9.936 6.620 16.136 1.00 95.06 111 VAL A CA 1
ATOM 866 C C . VAL A 1 111 ? -9.947 6.992 14.648 1.00 95.06 111 VAL A C 1
ATOM 868 O O . VAL A 1 111 ? -9.679 6.142 13.811 1.00 95.06 111 VAL A O 1
ATOM 871 N N . ILE A 1 112 ? -10.146 8.268 14.299 1.00 93.50 112 ILE A N 1
ATOM 872 C CA . ILE A 1 112 ? -10.135 8.718 12.894 1.00 93.50 112 ILE A CA 1
ATOM 873 C C . ILE A 1 112 ? -8.742 8.555 12.271 1.00 93.50 112 ILE A C 1
ATOM 875 O O . ILE A 1 112 ? -8.618 8.096 11.137 1.00 93.50 112 ILE A O 1
ATOM 879 N N . SER A 1 113 ? -7.686 8.931 12.997 1.00 93.25 113 SER A N 1
ATOM 880 C CA . SER A 1 113 ? -6.312 8.746 12.521 1.00 93.25 113 SER A CA 1
ATOM 881 C C . SER A 1 113 ? -5.970 7.263 12.346 1.00 93.25 113 SER A C 1
ATOM 883 O O . SER A 1 113 ? -5.324 6.898 11.366 1.00 93.25 113 SER A O 1
ATOM 885 N N . PHE A 1 114 ? -6.417 6.407 13.270 1.00 95.50 114 PHE A N 1
ATOM 886 C CA . PHE A 1 114 ? -6.250 4.957 13.170 1.00 95.50 114 PHE A CA 1
ATOM 887 C C . PHE A 1 114 ? -6.984 4.377 11.960 1.00 95.50 114 PHE A C 1
ATOM 889 O O . PHE A 1 114 ? -6.373 3.663 11.170 1.00 95.50 114 PHE A O 1
ATOM 896 N N . GLU A 1 115 ? -8.252 4.748 11.765 1.00 95.44 115 GLU A N 1
ATOM 897 C CA . GLU A 1 115 ? -9.051 4.349 10.604 1.00 95.44 115 GLU A CA 1
ATOM 898 C C . GLU A 1 115 ? -8.316 4.682 9.292 1.00 95.44 115 GLU A C 1
ATOM 900 O O . GLU A 1 115 ? -8.143 3.818 8.437 1.00 95.44 115 GLU A O 1
ATOM 905 N N . LEU A 1 116 ? -7.788 5.903 9.153 1.00 94.19 116 LEU A N 1
ATOM 906 C CA . LEU A 1 116 ? -7.015 6.315 7.973 1.00 94.19 116 LEU A CA 1
ATOM 907 C C . LEU A 1 116 ? -5.705 5.543 7.800 1.00 94.19 116 LEU A C 1
ATOM 909 O O . LEU A 1 116 ? -5.342 5.203 6.671 1.00 94.19 116 LEU A O 1
ATOM 913 N N . CYS A 1 117 ? -4.997 5.273 8.896 1.00 94.25 117 CYS A N 1
ATOM 914 C CA . CYS A 1 117 ? -3.775 4.475 8.890 1.00 94.25 117 CYS A CA 1
ATOM 915 C C . CYS A 1 117 ? -4.049 3.074 8.322 1.00 94.25 117 CYS A C 1
ATOM 917 O O . CYS A 1 117 ? -3.367 2.629 7.395 1.00 94.25 117 CYS A O 1
ATOM 919 N N . VAL A 1 118 ? -5.084 2.402 8.827 1.00 96.31 118 VAL A N 1
ATOM 920 C CA . VAL A 1 118 ? -5.484 1.059 8.389 1.00 96.31 118 VAL A CA 1
ATOM 921 C C . VAL A 1 118 ? -6.009 1.084 6.956 1.00 96.31 118 VAL A C 1
ATOM 923 O O . VAL A 1 118 ? -5.558 0.287 6.144 1.00 96.31 118 VAL A O 1
ATOM 926 N N . LEU A 1 119 ? -6.881 2.033 6.595 1.00 95.31 119 LEU A N 1
ATOM 927 C CA . LEU A 1 119 ? -7.423 2.161 5.235 1.00 95.31 119 LEU A CA 1
ATOM 928 C C . LEU A 1 119 ? -6.333 2.424 4.188 1.00 95.31 119 LEU A C 1
ATOM 930 O O . LEU A 1 119 ? -6.401 1.903 3.075 1.00 95.31 119 LEU A O 1
ATOM 934 N N . THR A 1 120 ? -5.309 3.205 4.540 1.00 92.88 120 THR A N 1
ATOM 935 C CA . THR A 1 120 ? -4.152 3.430 3.664 1.00 92.88 120 THR A CA 1
ATOM 936 C C . THR A 1 120 ? -3.390 2.129 3.440 1.00 92.88 120 THR A C 1
ATOM 938 O O . THR A 1 120 ? -3.055 1.807 2.304 1.00 92.88 120 THR A O 1
ATOM 941 N N . GLN A 1 121 ? -3.146 1.357 4.502 1.00 94.81 121 GLN A N 1
ATOM 942 C CA . GLN A 1 121 ? -2.492 0.053 4.385 1.00 94.81 121 GLN A CA 1
ATOM 943 C C . GLN A 1 121 ? -3.345 -0.922 3.567 1.00 94.81 121 GLN A C 1
ATOM 945 O O . GLN A 1 121 ? -2.836 -1.518 2.622 1.00 94.81 121 GLN A O 1
ATOM 950 N N . LEU A 1 122 ? -4.645 -1.015 3.856 1.00 96.69 122 LEU A N 1
ATOM 951 C CA . LEU A 1 122 ? -5.594 -1.863 3.139 1.00 96.69 122 LEU A CA 1
ATOM 952 C C . LEU A 1 122 ? -5.600 -1.563 1.637 1.00 96.69 122 LEU A C 1
ATOM 954 O O . LEU A 1 122 ? -5.497 -2.485 0.835 1.00 96.69 122 LEU A O 1
ATOM 958 N N . ARG A 1 123 ? -5.646 -0.284 1.242 1.00 94.88 123 ARG A N 1
ATOM 959 C CA . ARG A 1 123 ? -5.588 0.125 -0.171 1.00 94.88 123 ARG A CA 1
ATOM 960 C C . ARG A 1 123 ? -4.360 -0.439 -0.880 1.00 94.88 123 ARG A C 1
ATOM 962 O O . ARG A 1 123 ? -4.491 -0.968 -1.982 1.00 94.88 123 ARG A O 1
ATOM 969 N N . GLU A 1 124 ? -3.180 -0.304 -0.278 1.00 94.81 124 GLU A N 1
ATOM 970 C CA . GLU A 1 124 ? -1.942 -0.797 -0.888 1.00 94.81 124 GLU A CA 1
ATOM 971 C C . GLU A 1 124 ? -1.927 -2.328 -0.970 1.00 94.81 124 GLU A C 1
ATOM 973 O O . GLU A 1 124 ? -1.501 -2.882 -1.981 1.00 94.81 124 GLU A O 1
ATOM 978 N N . ARG A 1 125 ? -2.447 -3.025 0.048 1.00 95.94 125 ARG A N 1
ATOM 979 C CA . ARG A 1 125 ? -2.475 -4.497 0.069 1.00 95.94 125 ARG A CA 1
ATOM 980 C C . ARG A 1 125 ? -3.522 -5.108 -0.849 1.00 95.94 125 ARG A C 1
ATOM 982 O O . ARG A 1 125 ? -3.219 -6.113 -1.478 1.00 95.94 125 ARG A O 1
ATOM 989 N N . VAL A 1 126 ? -4.672 -4.462 -1.026 1.00 96.00 126 VAL A N 1
ATOM 990 C CA . VAL A 1 126 ? -5.661 -4.853 -2.044 1.00 96.00 126 VAL A CA 1
ATOM 991 C C . VAL A 1 126 ? -5.110 -4.652 -3.452 1.00 96.00 126 VAL A C 1
ATOM 993 O O . VAL A 1 126 ? -5.267 -5.512 -4.314 1.00 96.00 126 VAL A O 1
ATOM 996 N N . ARG A 1 127 ? -4.397 -3.546 -3.697 1.00 94.12 127 ARG A N 1
ATOM 997 C CA . ARG A 1 127 ? -3.737 -3.305 -4.991 1.00 94.12 127 ARG A CA 1
ATOM 998 C C . ARG A 1 127 ? -2.653 -4.330 -5.303 1.00 94.12 127 ARG A C 1
ATOM 1000 O O . ARG A 1 127 ? -2.514 -4.708 -6.460 1.00 94.12 127 ARG A O 1
ATOM 1007 N N . ALA A 1 128 ? -1.912 -4.760 -4.287 1.00 93.19 128 ALA A N 1
ATOM 1008 C CA . ALA A 1 128 ? -0.889 -5.791 -4.411 1.00 93.19 128 ALA A CA 1
ATOM 1009 C C . ALA A 1 128 ? -1.452 -7.227 -4.394 1.00 93.19 128 ALA A C 1
ATOM 1011 O O . ALA A 1 128 ? -0.666 -8.160 -4.493 1.00 93.19 128 ALA A O 1
ATOM 1012 N N . LYS A 1 129 ? -2.775 -7.412 -4.234 1.00 93.69 129 LYS A N 1
ATOM 1013 C CA . LYS A 1 129 ? -3.440 -8.707 -3.980 1.00 93.69 129 LYS A CA 1
ATOM 1014 C C . LYS A 1 129 ? -2.896 -9.492 -2.771 1.00 93.69 129 LYS A C 1
ATOM 1016 O O . LYS A 1 129 ? -3.167 -10.674 -2.616 1.00 93.69 129 LYS A O 1
ATOM 1021 N N . GLU A 1 130 ? -2.187 -8.821 -1.869 1.00 95.44 130 GLU A N 1
ATOM 1022 C CA . GLU A 1 130 ? -1.758 -9.377 -0.581 1.00 95.44 130 GLU A CA 1
ATOM 1023 C C . GLU A 1 130 ? -2.944 -9.546 0.378 1.00 95.44 130 GLU A C 1
ATOM 1025 O O . GLU A 1 130 ? -2.962 -10.451 1.208 1.00 95.44 130 GLU A O 1
ATOM 1030 N N . ILE A 1 131 ? -3.937 -8.662 0.259 1.00 97.44 131 ILE A N 1
ATOM 1031 C CA . ILE A 1 131 ? -5.274 -8.820 0.833 1.00 97.44 131 ILE A CA 1
ATOM 1032 C C . ILE A 1 131 ? -6.241 -8.876 -0.345 1.00 97.44 131 ILE A C 1
ATOM 1034 O O . ILE A 1 131 ? -6.184 -8.024 -1.230 1.00 97.44 131 ILE A O 1
ATOM 1038 N N . TRP A 1 132 ? -7.128 -9.855 -0.359 1.00 97.12 132 TRP A N 1
ATOM 1039 C CA . TRP A 1 132 ? -8.120 -10.056 -1.408 1.00 97.12 132 TRP A CA 1
ATOM 1040 C C . TRP A 1 132 ? -9.527 -10.076 -0.808 1.00 97.12 132 TRP A C 1
ATOM 1042 O O . TRP A 1 132 ? -9.692 -10.097 0.411 1.00 97.12 132 TRP A O 1
ATOM 1052 N N . VAL A 1 133 ? -10.545 -9.981 -1.660 1.00 97.44 133 VAL A N 1
ATOM 1053 C CA . VAL A 1 133 ? -11.950 -9.937 -1.237 1.00 97.44 133 VAL A CA 1
ATOM 1054 C C . VAL A 1 133 ? -12.679 -11.133 -1.828 1.00 97.44 133 VAL A C 1
ATOM 1056 O O . VAL A 1 133 ? -12.687 -11.301 -3.050 1.00 97.44 133 VAL A O 1
ATOM 1059 N N . ALA A 1 134 ? -13.289 -11.961 -0.982 1.00 96.31 134 ALA A N 1
ATOM 1060 C CA . ALA A 1 134 ? -14.034 -13.125 -1.444 1.00 96.31 134 ALA A CA 1
ATOM 1061 C C . ALA A 1 134 ? -15.193 -12.697 -2.361 1.00 96.31 134 ALA A C 1
ATOM 1063 O O . ALA A 1 134 ? -15.910 -11.732 -2.087 1.00 96.31 134 ALA A O 1
ATOM 1064 N N . GLY A 1 135 ? -15.351 -13.391 -3.489 1.00 93.31 135 GLY A N 1
ATOM 1065 C CA . GLY A 1 135 ? -16.367 -13.078 -4.500 1.00 93.31 135 GLY A CA 1
ATOM 1066 C C . GLY A 1 135 ? -16.081 -11.842 -5.366 1.00 93.31 135 GLY A C 1
ATOM 1067 O O . GLY A 1 135 ? -16.857 -11.557 -6.278 1.00 93.31 135 GLY A O 1
ATOM 1068 N N . ALA A 1 136 ? -14.986 -11.107 -5.139 1.00 93.56 136 ALA A N 1
ATOM 1069 C CA . ALA A 1 136 ? -14.539 -10.084 -6.082 1.00 93.56 136 ALA A CA 1
ATOM 1070 C C . ALA A 1 136 ? -13.853 -10.744 -7.282 1.00 93.56 136 ALA A C 1
ATOM 1072 O O . ALA A 1 136 ? -13.125 -11.700 -7.094 1.00 93.56 136 ALA A O 1
ATOM 1073 N N . ASP A 1 137 ? -14.011 -10.211 -8.496 1.00 92.31 137 ASP A N 1
ATOM 1074 C CA . ASP A 1 137 ? -13.282 -10.720 -9.672 1.00 92.31 137 ASP A CA 1
ATOM 1075 C C . ASP A 1 137 ? -11.871 -10.110 -9.754 1.00 92.31 137 ASP A C 1
ATOM 1077 O O . ASP A 1 137 ? -10.856 -10.773 -9.549 1.00 92.31 137 ASP A O 1
ATOM 1081 N N . ARG A 1 138 ? -11.791 -8.783 -9.925 1.00 93.31 138 ARG A N 1
ATOM 1082 C CA . ARG A 1 138 ? -10.513 -8.055 -10.037 1.00 93.31 138 ARG A CA 1
ATOM 1083 C C . ARG A 1 138 ? -9.590 -8.223 -8.821 1.00 93.31 138 ARG A C 1
ATOM 1085 O O . ARG A 1 138 ? -8.370 -8.196 -8.977 1.00 93.31 138 ARG A O 1
ATOM 1092 N N . TYR A 1 139 ? -10.165 -8.348 -7.626 1.00 94.75 139 TYR A N 1
ATOM 1093 C CA . TYR A 1 139 ? -9.443 -8.440 -6.351 1.00 94.75 139 TYR A CA 1
ATOM 1094 C C . TYR A 1 139 ? -9.632 -9.808 -5.674 1.00 94.75 139 TYR A C 1
ATOM 1096 O O . TYR A 1 139 ? -9.647 -9.871 -4.446 1.00 94.75 139 TYR A O 1
ATOM 1104 N N . ARG A 1 140 ? -9.807 -10.878 -6.466 1.00 94.88 140 ARG A N 1
ATOM 1105 C CA . ARG A 1 140 ? -9.843 -12.266 -5.975 1.00 94.88 140 ARG A CA 1
ATOM 1106 C C . ARG A 1 140 ? -8.500 -12.738 -5.431 1.00 94.88 140 ARG A C 1
ATOM 1108 O O . ARG A 1 140 ? -7.473 -12.081 -5.631 1.00 94.88 140 ARG A O 1
ATOM 1115 N N . ASN A 1 141 ? -8.533 -13.908 -4.803 1.00 94.75 141 ASN A N 1
ATOM 1116 C CA . ASN A 1 141 ? -7.362 -14.635 -4.342 1.00 94.75 141 ASN A CA 1
ATOM 1117 C C . ASN A 1 141 ? -6.325 -14.795 -5.478 1.00 94.75 141 ASN A C 1
ATOM 1119 O O . ASN A 1 141 ? -6.658 -15.367 -6.516 1.00 94.75 141 ASN A O 1
ATOM 1123 N N . PRO A 1 142 ? -5.082 -14.299 -5.320 1.00 92.06 142 PRO A N 1
ATOM 1124 C CA . PRO A 1 142 ? -4.057 -14.418 -6.357 1.00 92.06 142 PRO A CA 1
ATOM 1125 C C . PRO A 1 142 ? -3.639 -15.867 -6.640 1.00 92.06 142 PRO A C 1
ATOM 1127 O O . PRO A 1 142 ? -3.196 -16.152 -7.748 1.00 92.06 142 PRO A O 1
ATOM 1130 N N . ASP A 1 143 ? -3.807 -16.791 -5.690 1.00 89.44 143 ASP A N 1
ATOM 1131 C CA . ASP A 1 143 ? -3.452 -18.200 -5.905 1.00 89.44 143 ASP A CA 1
ATOM 1132 C C . ASP A 1 143 ? -4.389 -18.876 -6.921 1.00 89.44 143 ASP A C 1
ATOM 1134 O O . ASP A 1 143 ? -3.996 -19.832 -7.585 1.00 89.44 143 ASP A O 1
ATOM 1138 N N . GLU A 1 144 ? -5.602 -18.344 -7.101 1.00 90.44 144 GLU A N 1
ATOM 1139 C CA . GLU A 1 144 ? -6.560 -18.802 -8.117 1.00 90.44 144 GLU A CA 1
ATOM 1140 C C . GLU A 1 144 ? -6.204 -18.320 -9.533 1.00 90.44 144 GLU A C 1
ATOM 1142 O O . GLU A 1 144 ? -6.788 -18.789 -10.508 1.00 90.44 144 GLU A O 1
ATOM 1147 N N . ASP A 1 145 ? -5.248 -17.393 -9.672 1.00 89.31 145 ASP A N 1
ATOM 1148 C CA . ASP A 1 145 ? -4.752 -16.951 -10.980 1.00 89.31 145 ASP A CA 1
ATOM 1149 C C . ASP A 1 145 ? -3.709 -17.926 -11.569 1.00 89.31 145 ASP A C 1
ATOM 1151 O O . ASP A 1 145 ? -3.293 -17.770 -12.720 1.00 89.31 145 ASP A O 1
ATOM 1155 N N . LEU A 1 146 ? -3.281 -18.936 -10.801 1.00 89.25 146 LEU A N 1
ATOM 1156 C CA . LEU A 1 146 ? -2.328 -19.953 -11.241 1.00 89.25 146 LEU A CA 1
ATOM 1157 C C . LEU A 1 146 ? -3.036 -21.160 -11.887 1.00 89.25 146 LEU A C 1
ATOM 1159 O O . LEU A 1 146 ? -4.141 -21.526 -11.481 1.00 89.25 146 LEU A O 1
ATOM 1163 N N . PRO A 1 147 ? -2.399 -21.839 -12.862 1.00 91.62 147 PRO A N 1
ATOM 1164 C CA . PRO A 1 147 ? -2.878 -23.128 -13.353 1.00 91.62 147 PRO A CA 1
ATOM 1165 C C . PRO A 1 147 ? -3.031 -24.155 -12.222 1.00 91.62 147 PRO A C 1
ATOM 1167 O O . PRO A 1 147 ? -2.194 -24.220 -11.322 1.00 91.62 147 PRO A O 1
ATOM 1170 N N . ALA A 1 148 ? -4.050 -25.016 -12.298 1.00 91.75 148 ALA A N 1
ATOM 1171 C CA . ALA A 1 148 ? -4.303 -26.038 -11.274 1.00 91.75 148 ALA A CA 1
ATOM 1172 C C . ALA A 1 148 ? -3.132 -27.028 -11.101 1.00 91.75 148 ALA A C 1
ATOM 1174 O O . ALA A 1 148 ? -2.908 -27.540 -10.009 1.00 91.75 148 ALA A O 1
ATOM 1175 N N . ASP A 1 149 ? -2.359 -27.260 -12.164 1.00 94.38 149 ASP A N 1
ATOM 1176 C CA . ASP A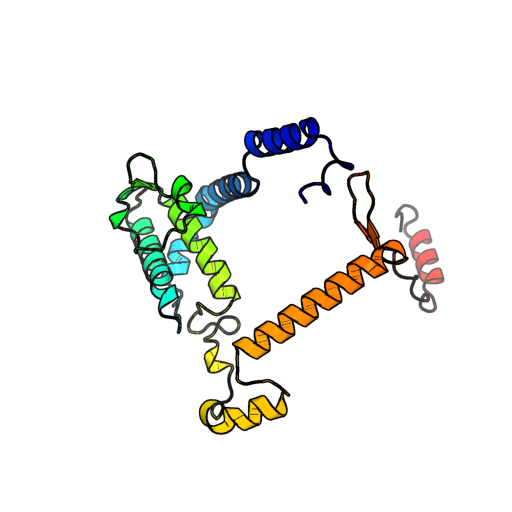 1 149 ? -1.168 -28.113 -12.180 1.00 94.38 149 ASP A CA 1
ATOM 1177 C C . ASP A 1 149 ? 0.136 -27.337 -11.894 1.00 94.38 149 ASP A C 1
ATOM 1179 O O . ASP A 1 149 ? 1.228 -27.887 -12.046 1.00 94.38 149 ASP A O 1
ATOM 1183 N N . PHE A 1 150 ? 0.064 -26.063 -11.476 1.00 92.06 150 PHE A N 1
ATOM 1184 C CA . PHE A 1 150 ? 1.245 -25.214 -11.274 1.00 92.06 150 PHE A CA 1
ATOM 1185 C C . PHE A 1 150 ? 2.235 -25.805 -10.272 1.00 92.06 150 PHE A C 1
ATOM 1187 O O . PHE A 1 150 ? 3.440 -25.779 -10.518 1.00 92.06 150 PHE A O 1
ATOM 1194 N N . ALA A 1 151 ? 1.741 -26.362 -9.163 1.00 90.62 151 ALA A N 1
ATOM 1195 C CA . ALA A 1 151 ? 2.594 -26.982 -8.153 1.00 90.62 151 ALA A CA 1
ATOM 1196 C C . ALA A 1 151 ? 3.378 -28.181 -8.719 1.00 90.62 151 ALA A C 1
ATOM 1198 O O . ALA A 1 151 ? 4.562 -28.336 -8.425 1.00 90.62 151 ALA A O 1
ATOM 1199 N N . GLU A 1 152 ? 2.740 -28.985 -9.571 1.00 95.25 152 GLU A N 1
ATOM 1200 C CA . GLU A 1 152 ? 3.316 -30.196 -10.167 1.00 95.25 152 GLU A CA 1
ATOM 1201 C C . GLU A 1 152 ? 4.260 -29.871 -11.331 1.00 95.25 152 GLU A C 1
ATOM 1203 O O . GLU A 1 152 ? 5.323 -30.472 -11.478 1.00 95.25 152 GLU A O 1
ATOM 1208 N N . ARG A 1 153 ? 3.896 -28.884 -12.157 1.00 94.56 153 ARG A N 1
ATOM 1209 C CA . ARG A 1 153 ? 4.616 -28.517 -13.387 1.00 94.56 153 ARG A CA 1
ATOM 1210 C C . ARG A 1 153 ? 5.445 -27.250 -13.248 1.00 94.56 153 ARG A C 1
ATOM 1212 O O . ARG A 1 153 ? 5.835 -26.653 -14.253 1.00 94.56 153 ARG A O 1
ATOM 1219 N N . ARG A 1 154 ? 5.758 -26.856 -12.014 1.00 92.38 154 ARG A N 1
ATOM 1220 C CA . ARG A 1 154 ? 6.498 -25.629 -11.707 1.00 92.38 154 ARG A CA 1
ATOM 1221 C C . ARG A 1 154 ? 7.775 -25.498 -12.541 1.00 92.38 154 ARG A C 1
ATOM 1223 O O . ARG A 1 154 ? 7.997 -24.450 -13.132 1.00 92.38 154 ARG A O 1
ATOM 1230 N N . GLU A 1 155 ? 8.571 -26.563 -12.662 1.00 91.88 155 GLU A N 1
ATOM 1231 C CA . GLU A 1 155 ? 9.795 -26.558 -13.488 1.00 91.88 155 GLU A CA 1
ATOM 1232 C C . GLU A 1 155 ? 9.516 -26.202 -14.951 1.00 91.88 155 GLU A C 1
ATOM 1234 O O . GLU A 1 155 ? 10.187 -25.348 -15.527 1.00 91.88 155 GLU A O 1
ATOM 1239 N N . ALA A 1 156 ? 8.506 -26.838 -15.547 1.00 94.44 156 ALA A N 1
ATOM 1240 C CA . ALA A 1 156 ? 8.165 -26.646 -16.949 1.00 94.44 156 ALA A CA 1
ATOM 1241 C C . ALA A 1 156 ? 7.661 -25.220 -17.213 1.00 94.44 156 ALA A C 1
ATOM 1243 O O . ALA A 1 156 ? 8.034 -24.621 -18.220 1.00 94.44 156 ALA A O 1
ATOM 1244 N N . TYR A 1 157 ? 6.865 -24.658 -16.297 1.00 94.25 157 TYR A N 1
ATOM 1245 C CA . TYR A 1 157 ? 6.384 -23.281 -16.411 1.00 94.25 157 TYR A CA 1
ATOM 1246 C C . TYR A 1 157 ? 7.518 -22.258 -16.314 1.00 94.25 157 TYR A C 1
ATOM 1248 O O . TYR A 1 157 ? 7.602 -21.361 -17.151 1.00 94.25 157 TYR A O 1
ATOM 1256 N N . TYR A 1 158 ? 8.421 -22.407 -15.342 1.00 93.38 158 TYR A N 1
ATOM 1257 C CA . TYR A 1 158 ? 9.573 -21.512 -15.209 1.00 93.38 158 TYR A CA 1
ATOM 1258 C C . TYR A 1 158 ? 10.501 -21.606 -16.428 1.00 93.38 158 TYR A C 1
ATOM 1260 O O . TYR A 1 158 ? 10.877 -20.576 -16.984 1.00 93.38 158 TYR A O 1
ATOM 1268 N N . ALA A 1 159 ? 10.796 -22.820 -16.906 1.00 93.19 159 ALA A N 1
ATOM 1269 C CA . ALA A 1 159 ? 11.606 -23.023 -18.107 1.00 93.19 159 ALA A CA 1
ATOM 1270 C C . ALA A 1 159 ? 10.954 -22.415 -19.363 1.00 93.19 159 ALA A C 1
ATOM 1272 O O . ALA A 1 159 ? 11.626 -21.730 -20.130 1.00 93.19 159 ALA A O 1
ATOM 1273 N N . GLY A 1 160 ? 9.644 -22.607 -19.554 1.00 94.88 160 GLY A N 1
ATOM 1274 C CA . GLY A 1 160 ? 8.905 -22.054 -20.694 1.00 94.88 160 GLY A CA 1
ATOM 1275 C C . GLY A 1 160 ? 8.832 -20.523 -20.708 1.00 94.88 160 GLY A C 1
ATOM 1276 O O . GLY A 1 160 ? 8.780 -19.926 -21.780 1.00 94.88 160 GLY A O 1
ATOM 1277 N N . LEU A 1 161 ? 8.872 -19.885 -19.534 1.00 92.94 161 LEU A N 1
ATOM 1278 C CA . LEU A 1 161 ? 8.924 -18.425 -19.386 1.00 92.94 161 LEU A CA 1
ATOM 1279 C C . LEU A 1 161 ? 10.354 -17.866 -19.359 1.00 92.94 161 LEU A C 1
ATOM 1281 O O . LEU A 1 161 ? 10.524 -16.653 -19.246 1.00 92.94 161 LEU A O 1
ATOM 1285 N N . ASN A 1 162 ? 11.373 -18.726 -19.448 1.00 92.69 162 ASN A N 1
ATOM 1286 C CA . ASN A 1 162 ? 12.777 -18.363 -19.264 1.00 92.69 162 ASN A CA 1
ATOM 1287 C C . ASN A 1 162 ? 13.032 -17.636 -17.924 1.00 92.69 162 ASN A C 1
ATOM 1289 O O . ASN A 1 162 ? 13.778 -16.659 -17.853 1.00 92.69 162 ASN A O 1
ATOM 1293 N N . LEU A 1 163 ? 12.371 -18.099 -16.857 1.00 91.38 163 LEU A N 1
ATOM 1294 C CA . LEU A 1 163 ? 12.484 -17.558 -15.504 1.00 91.38 163 LEU A CA 1
ATOM 1295 C C . LEU A 1 163 ? 13.269 -18.507 -14.596 1.00 91.38 163 LEU A C 1
ATOM 1297 O O . LEU A 1 163 ? 13.101 -19.725 -14.631 1.00 91.38 163 LEU A O 1
ATOM 1301 N N . THR A 1 164 ? 14.088 -17.933 -13.718 1.00 90.75 164 THR A N 1
ATOM 1302 C CA . THR A 1 164 ? 14.770 -18.676 -12.651 1.00 90.75 164 THR A CA 1
ATOM 1303 C C . THR A 1 164 ? 13.841 -18.925 -11.463 1.00 90.75 164 THR A C 1
ATOM 1305 O O . THR A 1 164 ? 12.988 -18.099 -11.135 1.00 90.75 164 THR A O 1
ATOM 1308 N N . ARG A 1 165 ? 14.008 -20.071 -10.792 1.00 89.62 165 ARG A N 1
ATOM 1309 C CA . ARG A 1 165 ? 13.296 -20.387 -9.539 1.00 89.62 165 ARG A CA 1
ATOM 1310 C C . ARG A 1 165 ? 13.888 -19.685 -8.326 1.00 89.62 165 ARG A C 1
ATOM 1312 O O . ARG A 1 165 ? 13.213 -19.574 -7.303 1.00 89.62 165 ARG A O 1
ATOM 1319 N N . ASP A 1 166 ? 15.137 -19.250 -8.428 1.00 92.62 166 ASP A N 1
ATOM 1320 C CA . ASP A 1 166 ? 15.777 -18.517 -7.353 1.00 92.62 166 ASP A CA 1
ATOM 1321 C C . ASP A 1 166 ? 15.310 -17.061 -7.366 1.00 92.62 166 ASP A C 1
ATOM 1323 O O . ASP A 1 166 ? 15.749 -16.245 -8.180 1.00 92.62 166 ASP A O 1
ATOM 1327 N N . ALA A 1 167 ? 14.414 -16.739 -6.434 1.00 91.75 167 ALA A N 1
ATOM 1328 C CA . ALA A 1 167 ? 13.899 -15.391 -6.265 1.00 91.75 167 ALA A CA 1
ATOM 1329 C C . ALA A 1 167 ? 15.019 -14.364 -6.025 1.00 91.75 167 ALA A C 1
ATOM 1331 O O . ALA A 1 167 ? 14.903 -13.233 -6.494 1.00 91.75 167 ALA A O 1
ATOM 1332 N N . ALA A 1 168 ? 16.104 -14.740 -5.337 1.00 95.19 168 ALA A N 1
ATOM 1333 C CA . ALA A 1 168 ? 17.211 -13.825 -5.076 1.00 95.19 168 ALA A CA 1
ATOM 1334 C C . ALA A 1 16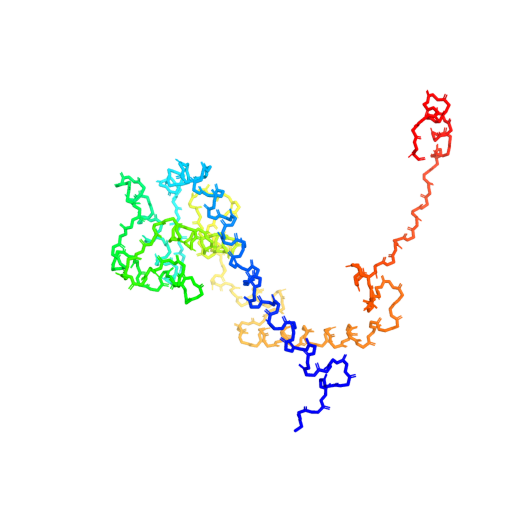8 ? 17.963 -13.480 -6.367 1.00 95.19 168 ALA A C 1
ATOM 1336 O O . ALA A 1 168 ? 18.156 -12.296 -6.650 1.00 95.19 168 ALA A O 1
ATOM 1337 N N . SER A 1 169 ? 18.309 -14.486 -7.176 1.00 94.31 169 SER A N 1
ATOM 1338 C CA . SER A 1 169 ? 18.921 -14.270 -8.492 1.00 94.31 169 SER A CA 1
ATOM 1339 C C . SER A 1 169 ? 18.021 -13.444 -9.413 1.00 94.31 169 SER A C 1
ATOM 1341 O O . SER A 1 169 ? 18.481 -12.453 -9.972 1.00 94.31 169 SER A O 1
ATOM 1343 N N . PHE A 1 170 ? 16.723 -13.767 -9.498 1.00 94.62 170 PHE A N 1
ATOM 1344 C CA . PHE A 1 170 ? 15.780 -12.996 -10.317 1.00 94.62 170 PHE A CA 1
ATOM 1345 C C . PHE A 1 170 ? 15.752 -11.512 -9.922 1.00 94.62 170 PHE A C 1
ATOM 1347 O O . PHE A 1 170 ? 15.858 -10.627 -10.769 1.00 94.62 170 PHE A O 1
ATOM 1354 N N . VAL A 1 171 ? 15.638 -11.226 -8.621 1.00 95.94 171 VAL A N 1
ATOM 1355 C CA . VAL A 1 171 ? 15.606 -9.848 -8.113 1.00 95.94 171 VAL A CA 1
ATOM 1356 C C . VAL A 1 171 ? 16.934 -9.130 -8.362 1.00 95.94 171 VAL A C 1
ATOM 1358 O O . VAL A 1 171 ? 16.927 -7.939 -8.680 1.00 95.94 171 VAL A O 1
ATOM 1361 N N . ALA A 1 172 ? 18.064 -9.826 -8.220 1.00 96.38 172 ALA A N 1
ATOM 1362 C CA . ALA A 1 172 ? 19.382 -9.264 -8.496 1.00 96.38 172 ALA A CA 1
ATOM 1363 C C . ALA A 1 172 ? 19.533 -8.873 -9.974 1.00 96.38 172 ALA A C 1
ATOM 1365 O O . ALA A 1 172 ? 19.975 -7.759 -10.258 1.00 96.38 172 ALA A O 1
ATOM 1366 N N . ASP A 1 173 ? 19.098 -9.734 -10.894 1.00 95.06 173 ASP A N 1
ATOM 1367 C CA . ASP A 1 173 ? 19.155 -9.477 -12.335 1.00 95.06 173 ASP A CA 1
ATOM 1368 C C . ASP A 1 173 ? 18.267 -8.295 -12.738 1.00 95.06 173 ASP A C 1
ATOM 1370 O O . ASP A 1 173 ? 18.728 -7.379 -13.421 1.00 95.06 173 ASP A O 1
ATOM 1374 N N . VAL A 1 174 ? 17.023 -8.245 -12.245 1.00 96.00 174 VAL A N 1
ATOM 1375 C CA . VAL A 1 174 ? 16.109 -7.117 -12.499 1.00 96.00 174 VAL A CA 1
ATOM 1376 C C . VAL A 1 174 ? 16.675 -5.808 -11.944 1.00 96.00 174 VAL A C 1
ATOM 1378 O O . VAL A 1 174 ? 16.607 -4.772 -12.608 1.00 96.00 174 VAL A O 1
ATOM 1381 N N . ARG A 1 175 ? 17.263 -5.827 -10.738 1.00 97.50 175 ARG A N 1
ATOM 1382 C CA . ARG A 1 175 ? 17.914 -4.643 -10.155 1.00 97.50 175 ARG A CA 1
ATOM 1383 C C . ARG A 1 175 ? 19.077 -4.177 -11.021 1.00 97.50 175 ARG A C 1
ATOM 1385 O O . ARG A 1 175 ? 19.181 -2.983 -11.284 1.00 97.50 175 ARG A O 1
ATOM 1392 N N . LYS A 1 176 ? 19.931 -5.103 -11.454 1.00 97.62 176 LYS A N 1
ATOM 1393 C CA . LYS A 1 176 ? 21.074 -4.793 -12.310 1.00 97.62 176 LYS A CA 1
ATOM 1394 C C . LYS A 1 176 ? 20.614 -4.167 -13.625 1.00 97.62 176 LYS A C 1
ATOM 1396 O O . LYS A 1 176 ? 21.118 -3.111 -13.988 1.00 97.62 176 LYS A O 1
ATOM 1401 N N . GLN A 1 177 ? 19.615 -4.760 -14.279 1.00 97.12 177 GLN A N 1
ATOM 1402 C CA . GLN A 1 177 ? 19.039 -4.209 -15.503 1.00 97.12 177 GLN A CA 1
ATOM 1403 C C . GLN A 1 177 ? 18.507 -2.790 -15.276 1.00 97.12 177 GLN A C 1
ATOM 1405 O O . GLN A 1 177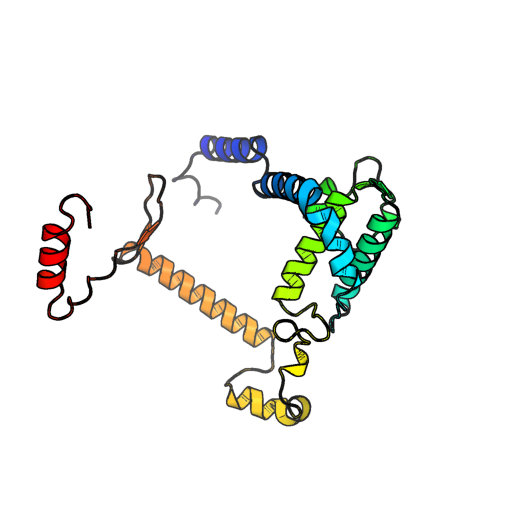 ? 18.825 -1.890 -16.044 1.00 97.12 177 GLN A O 1
ATOM 1410 N N . LEU A 1 178 ? 17.748 -2.559 -14.201 1.00 98.12 178 LEU A N 1
ATOM 1411 C CA . LEU A 1 178 ? 17.252 -1.223 -13.871 1.00 98.12 178 LEU A CA 1
ATOM 1412 C C . LEU A 1 178 ? 18.395 -0.216 -13.673 1.00 98.12 178 LEU A C 1
ATOM 1414 O O . LEU A 1 178 ? 18.309 0.907 -14.162 1.00 98.12 178 LEU A O 1
ATOM 1418 N N . GLU A 1 179 ? 19.453 -0.592 -12.954 1.00 98.06 179 GLU A N 1
ATOM 1419 C CA . GLU A 1 179 ? 20.616 0.276 -12.754 1.00 98.06 179 GLU A CA 1
ATOM 1420 C C . GLU A 1 179 ? 21.321 0.610 -14.070 1.00 98.06 179 GLU A C 1
ATOM 1422 O O . GLU A 1 179 ? 21.668 1.769 -14.297 1.00 98.06 179 GLU A O 1
ATOM 1427 N N . ASP A 1 180 ? 21.520 -0.382 -14.934 1.00 98.06 180 ASP A N 1
ATOM 1428 C CA . ASP A 1 180 ? 22.188 -0.201 -16.220 1.00 98.06 180 ASP A CA 1
ATOM 1429 C C . ASP A 1 180 ? 21.361 0.695 -17.155 1.00 98.06 180 ASP A C 1
ATOM 1431 O O . ASP A 1 180 ? 21.901 1.636 -17.738 1.00 98.06 180 ASP A O 1
ATOM 1435 N N . GLU A 1 181 ? 20.041 0.497 -17.214 1.00 97.19 181 GLU A N 1
ATOM 1436 C CA . GLU A 1 181 ? 19.126 1.352 -17.982 1.00 97.19 181 GLU A CA 1
ATOM 1437 C C . GLU A 1 181 ? 19.057 2.782 -17.427 1.00 97.19 181 GLU A C 1
ATOM 1439 O O . GLU A 1 181 ? 19.014 3.747 -18.189 1.00 97.19 181 GLU A O 1
ATOM 1444 N N . LEU A 1 182 ? 19.097 2.959 -16.102 1.00 96.38 182 LEU A N 1
ATOM 1445 C CA . LEU A 1 182 ? 19.152 4.291 -15.491 1.00 96.38 182 LEU A CA 1
ATOM 1446 C C . LEU A 1 182 ? 20.470 5.009 -15.800 1.00 96.38 182 LEU A C 1
ATOM 1448 O O . LEU A 1 182 ? 20.453 6.208 -16.077 1.00 96.38 182 LEU A O 1
ATOM 1452 N N . ARG A 1 183 ? 21.603 4.294 -15.793 1.00 96.81 183 ARG A N 1
ATOM 1453 C CA . ARG A 1 183 ? 22.904 4.848 -16.209 1.00 96.81 183 ARG A CA 1
ATOM 1454 C C . ARG A 1 183 ? 22.893 5.228 -17.687 1.00 96.81 183 ARG A C 1
ATOM 1456 O O . ARG A 1 183 ? 23.386 6.295 -18.043 1.00 96.81 183 ARG A O 1
ATOM 1463 N N . LEU A 1 184 ? 22.315 4.383 -18.540 1.00 95.50 184 LEU A N 1
ATOM 1464 C CA . LEU A 1 184 ? 22.166 4.665 -19.965 1.00 95.50 184 LEU A CA 1
ATOM 1465 C C . LEU A 1 184 ? 21.268 5.884 -20.204 1.00 95.50 184 LEU A C 1
ATOM 1467 O O . LEU A 1 184 ? 21.589 6.743 -21.029 1.00 95.50 184 LEU A O 1
ATOM 1471 N N . LEU A 1 185 ? 20.159 5.985 -19.468 1.00 91.62 185 LEU A N 1
ATOM 1472 C CA . LEU A 1 185 ? 19.276 7.142 -19.514 1.00 91.62 185 LEU A CA 1
ATOM 1473 C C . LEU A 1 185 ? 20.036 8.411 -19.129 1.00 91.62 185 LEU A C 1
ATOM 1475 O O . LEU A 1 185 ? 20.030 9.355 -19.908 1.00 91.62 185 LEU A O 1
ATOM 1479 N N . ASP A 1 186 ? 20.723 8.426 -17.985 1.00 91.44 186 ASP A N 1
ATOM 1480 C CA . ASP A 1 186 ? 21.495 9.585 -17.518 1.00 91.44 186 ASP A CA 1
ATOM 1481 C C . ASP A 1 186 ? 22.574 10.010 -18.530 1.00 91.44 186 ASP A C 1
ATOM 1483 O O . ASP A 1 186 ? 22.683 11.187 -18.868 1.00 91.44 186 ASP A O 1
ATOM 1487 N N . ALA A 1 187 ? 23.298 9.045 -19.107 1.00 93.50 187 ALA A N 1
ATOM 1488 C CA . ALA A 1 187 ? 24.321 9.306 -20.118 1.00 93.50 187 ALA A CA 1
ATOM 1489 C C . ALA A 1 187 ? 23.749 9.830 -21.448 1.00 93.50 1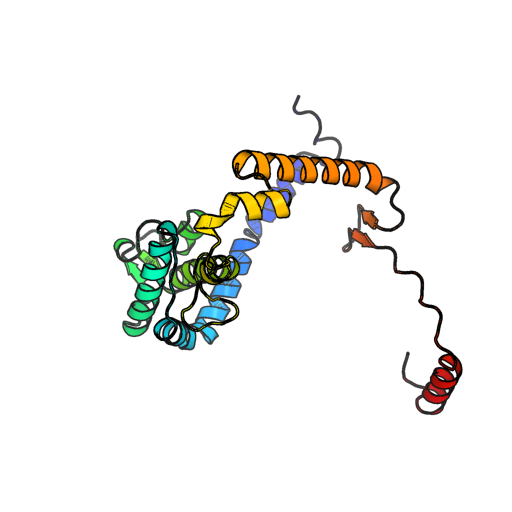87 ALA A C 1
ATOM 1491 O O . ALA A 1 187 ? 24.377 10.656 -22.113 1.00 93.50 187 ALA A O 1
ATOM 1492 N N . SER A 1 188 ? 22.569 9.355 -21.856 1.00 93.31 188 SER A N 1
ATOM 1493 C CA . SER A 1 188 ? 21.935 9.744 -23.125 1.00 93.31 188 SER A CA 1
ATOM 1494 C C . SER A 1 188 ? 21.095 11.019 -23.021 1.00 93.31 188 SER A C 1
ATOM 1496 O O . SER A 1 188 ? 20.898 11.701 -24.029 1.00 93.31 188 SER A O 1
ATOM 1498 N N . LEU A 1 189 ? 20.627 11.380 -21.823 1.00 91.31 189 LEU A N 1
ATOM 1499 C CA . LEU A 1 189 ? 19.709 12.499 -21.600 1.00 91.31 189 LEU A CA 1
ATOM 1500 C C . LEU A 1 189 ? 20.239 13.858 -22.097 1.00 91.31 189 LEU A C 1
ATOM 1502 O O . LEU A 1 189 ? 19.455 14.583 -22.710 1.00 91.31 189 LEU A O 1
ATOM 1506 N N . PRO A 1 190 ? 21.529 14.226 -21.924 1.00 89.62 190 PRO A N 1
ATOM 1507 C CA . PRO A 1 190 ? 22.051 15.499 -22.430 1.00 89.62 190 PRO A CA 1
ATOM 1508 C C . PRO A 1 190 ? 21.968 15.640 -23.954 1.00 89.62 190 PRO A C 1
ATOM 1510 O O . PRO A 1 190 ? 21.816 16.750 -24.461 1.00 89.62 190 PRO A O 1
ATOM 1513 N N . ALA A 1 191 ? 22.059 14.522 -24.678 1.00 89.56 191 ALA A N 1
ATOM 1514 C CA . ALA A 1 191 ? 21.973 14.473 -26.135 1.00 89.56 191 ALA A CA 1
ATOM 1515 C C . ALA A 1 191 ? 20.556 14.145 -26.641 1.00 89.56 191 ALA A C 1
ATOM 1517 O O . ALA A 1 191 ? 20.332 14.093 -27.850 1.00 89.56 191 ALA A O 1
ATOM 1518 N N . ASN A 1 192 ? 19.593 13.923 -25.741 1.00 90.25 192 ASN A N 1
ATOM 1519 C CA . ASN A 1 192 ? 18.239 13.529 -26.098 1.00 90.25 192 ASN A CA 1
ATOM 1520 C C . ASN A 1 192 ? 17.430 14.742 -26.590 1.00 90.25 192 ASN A C 1
ATOM 1522 O O . ASN A 1 192 ? 17.214 15.730 -25.884 1.00 90.25 192 ASN A O 1
ATOM 1526 N N . ASP A 1 193 ? 16.960 14.677 -27.831 1.00 88.38 193 ASP A N 1
ATOM 1527 C CA . ASP A 1 193 ? 16.151 15.720 -28.456 1.00 88.38 193 ASP A CA 1
ATOM 1528 C C . ASP A 1 193 ? 14.660 15.609 -28.111 1.00 88.38 193 ASP A C 1
ATOM 1530 O O . ASP A 1 193 ? 13.932 16.590 -28.272 1.00 88.38 193 ASP A O 1
ATOM 1534 N N . ARG A 1 194 ? 14.208 14.459 -27.596 1.00 89.56 194 ARG A N 1
ATOM 1535 C CA . ARG A 1 194 ? 12.815 14.196 -27.208 1.00 89.56 194 ARG A CA 1
ATOM 1536 C C . ARG A 1 194 ? 12.496 14.582 -25.774 1.00 89.56 194 ARG A C 1
ATOM 1538 O O . ARG A 1 194 ? 11.348 14.911 -25.491 1.00 89.56 194 ARG A O 1
ATOM 1545 N N . VAL A 1 195 ? 13.470 14.533 -24.870 1.00 90.06 195 VAL A N 1
ATOM 1546 C CA . VAL A 1 195 ? 13.280 14.866 -23.452 1.00 90.06 195 VAL A CA 1
ATOM 1547 C C . VAL A 1 195 ? 14.434 15.733 -22.976 1.00 90.06 195 VAL A C 1
ATOM 1549 O O . VAL A 1 195 ? 15.590 15.349 -23.098 1.00 90.06 195 VAL A O 1
ATOM 1552 N N . ARG A 1 196 ? 14.119 16.896 -22.400 1.00 86.69 196 ARG A N 1
ATOM 1553 C CA . ARG A 1 196 ? 15.104 17.838 -21.853 1.00 86.69 196 ARG A CA 1
ATOM 1554 C C . ARG A 1 196 ? 14.752 18.231 -20.428 1.00 86.69 196 ARG A C 1
ATOM 1556 O O . ARG A 1 196 ? 13.590 18.504 -20.122 1.00 86.69 196 ARG A O 1
ATOM 1563 N N . LEU A 1 197 ? 15.770 18.325 -19.578 1.00 87.62 197 LEU A N 1
ATOM 1564 C CA . LEU A 1 197 ? 15.643 18.882 -18.235 1.00 87.62 197 LEU A CA 1
ATOM 1565 C C . LEU A 1 197 ? 15.972 20.379 -18.264 1.00 87.62 197 LEU A C 1
ATOM 1567 O O . LEU A 1 197 ? 17.019 20.786 -18.766 1.00 87.62 197 LEU A O 1
ATOM 1571 N N . LEU A 1 198 ? 15.066 21.201 -17.740 1.00 85.50 198 LEU A N 1
ATOM 1572 C CA . LEU A 1 198 ? 15.217 22.650 -17.636 1.00 85.50 198 LEU A CA 1
ATOM 1573 C C . LEU A 1 198 ? 15.562 23.033 -16.193 1.00 85.50 198 LEU A C 1
ATOM 1575 O O . LEU A 1 198 ? 14.920 22.590 -15.241 1.00 85.50 198 LEU A O 1
ATOM 1579 N N . TRP A 1 199 ? 16.564 23.896 -16.031 1.00 83.00 199 TRP A N 1
ATOM 1580 C CA . TRP A 1 199 ? 17.062 24.329 -14.718 1.00 83.00 199 TRP A CA 1
ATOM 1581 C C . TRP A 1 199 ? 16.271 25.497 -14.105 1.00 83.00 199 TRP A C 1
ATOM 1583 O O . TRP A 1 199 ? 16.502 25.867 -12.953 1.00 83.00 199 TRP A O 1
ATOM 1593 N N . SER A 1 200 ? 15.323 26.074 -14.848 1.00 85.12 200 SER A N 1
ATOM 1594 C CA . SER A 1 200 ? 14.482 27.198 -14.427 1.00 85.12 200 SER A CA 1
ATOM 1595 C C . SER A 1 200 ? 13.041 27.052 -14.937 1.00 85.12 200 SER A C 1
ATOM 1597 O O . SER A 1 200 ? 12.773 26.289 -15.86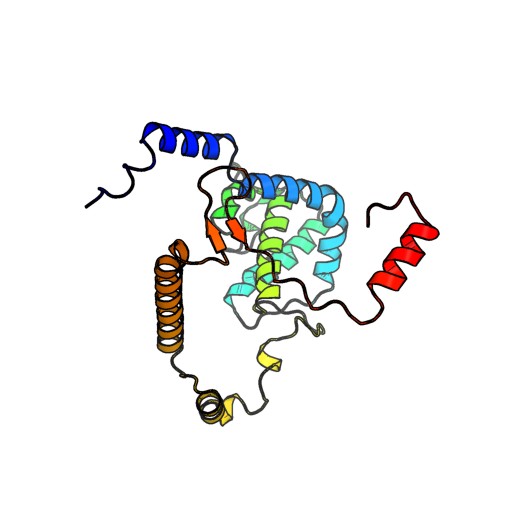5 1.00 85.12 200 SER A O 1
ATOM 1599 N N . GLY A 1 201 ? 12.111 27.783 -14.310 1.00 82.25 201 GLY A N 1
ATOM 1600 C CA . GLY A 1 201 ? 10.675 27.730 -14.606 1.00 82.25 201 GLY A CA 1
ATOM 1601 C C . GLY A 1 201 ? 9.904 26.675 -13.803 1.00 82.25 201 GLY A C 1
ATOM 1602 O O . GLY A 1 201 ? 10.489 25.857 -13.087 1.00 82.25 201 GLY A O 1
ATOM 1603 N N . GLU A 1 202 ? 8.573 26.722 -13.908 1.00 78.50 202 GLU A N 1
ATOM 1604 C CA . GLU A 1 202 ? 7.662 25.778 -13.237 1.00 78.50 202 GLU A CA 1
ATOM 1605 C C . GLU A 1 202 ? 7.736 24.369 -13.853 1.00 78.50 202 GLU A C 1
ATOM 1607 O O . GLU A 1 202 ? 7.678 23.372 -13.135 1.00 78.50 202 GLU A O 1
ATOM 1612 N N . ASN A 1 203 ? 7.966 24.275 -15.168 1.00 82.44 203 ASN A N 1
ATOM 1613 C CA . ASN A 1 203 ? 8.019 23.013 -15.910 1.00 82.44 203 ASN A CA 1
ATOM 1614 C C . ASN A 1 203 ? 9.463 22.590 -16.197 1.00 82.44 203 ASN A C 1
ATOM 1616 O O . ASN A 1 203 ? 10.038 22.936 -17.227 1.00 82.44 203 ASN A O 1
ATOM 1620 N N . ARG A 1 204 ? 10.050 21.816 -15.281 1.00 85.81 204 ARG A N 1
ATOM 1621 C CA . ARG A 1 204 ? 11.458 21.383 -15.364 1.00 85.81 204 ARG A CA 1
ATOM 1622 C C . ARG A 1 204 ? 11.719 20.194 -16.287 1.00 85.81 204 ARG A C 1
ATOM 1624 O O . ARG A 1 204 ? 12.874 19.885 -16.553 1.00 85.81 204 ARG A O 1
ATOM 1631 N N . ILE A 1 205 ? 10.676 19.530 -16.775 1.00 90.31 205 ILE A N 1
ATOM 1632 C CA . ILE A 1 205 ? 10.781 18.431 -17.739 1.00 90.31 205 ILE A CA 1
ATOM 1633 C C . ILE A 1 205 ? 10.057 18.870 -19.006 1.00 90.31 205 ILE A C 1
ATOM 1635 O O . ILE A 1 205 ? 8.856 19.136 -18.976 1.00 90.31 205 ILE A O 1
ATOM 1639 N N . ARG A 1 206 ? 10.789 18.958 -20.118 1.00 88.19 206 ARG A N 1
ATOM 1640 C CA . ARG A 1 206 ? 10.246 19.302 -21.432 1.00 88.19 206 ARG A CA 1
ATOM 1641 C C . ARG A 1 206 ? 10.290 18.079 -22.331 1.00 88.19 206 ARG A C 1
ATOM 1643 O O . ARG A 1 206 ? 11.366 17.564 -22.616 1.00 88.19 206 ARG A O 1
ATOM 1650 N N . ILE A 1 207 ? 9.122 17.664 -22.802 1.00 91.56 207 ILE A N 1
ATOM 1651 C CA . ILE A 1 207 ? 8.970 16.602 -23.795 1.00 91.56 207 ILE A CA 1
ATOM 1652 C C . ILE A 1 207 ? 8.721 17.266 -25.149 1.00 91.56 207 ILE A C 1
ATOM 1654 O O . ILE A 1 207 ? 7.895 18.175 -25.259 1.00 91.56 207 ILE A O 1
ATOM 1658 N N . THR A 1 208 ? 9.459 16.848 -26.169 1.00 89.88 208 THR A N 1
ATOM 1659 C CA . THR A 1 208 ? 9.255 17.303 -27.543 1.00 89.88 208 THR A CA 1
ATOM 1660 C C . THR A 1 208 ? 7.947 16.709 -28.064 1.00 89.88 208 THR A C 1
ATOM 1662 O O . THR A 1 208 ? 7.762 15.494 -27.965 1.00 89.88 208 THR A O 1
ATOM 1665 N N . PRO A 1 209 ? 7.023 17.535 -28.590 1.00 89.25 209 PRO A N 1
ATOM 1666 C CA . PRO A 1 209 ? 5.771 17.046 -29.151 1.00 89.25 209 PRO A CA 1
ATOM 1667 C C . PRO A 1 209 ? 6.009 16.014 -30.253 1.00 89.25 209 PRO A C 1
ATOM 1669 O O . PRO A 1 209 ? 7.004 16.080 -30.977 1.00 89.25 209 PRO A O 1
ATOM 1672 N N . PHE A 1 210 ? 5.072 15.081 -30.405 1.00 87.56 210 PHE A N 1
ATOM 1673 C CA . PHE A 1 210 ? 5.083 14.175 -31.546 1.00 87.56 210 PHE A CA 1
ATOM 1674 C C . PHE A 1 210 ? 5.022 14.959 -32.859 1.00 87.56 210 PHE A C 1
ATOM 1676 O O . PHE A 1 210 ? 4.388 16.015 -32.939 1.00 87.56 210 PHE A O 1
ATOM 1683 N N . ALA A 1 211 ? 5.654 14.413 -33.898 1.00 86.56 211 ALA A N 1
ATOM 1684 C CA . ALA A 1 211 ? 5.430 14.895 -35.251 1.00 86.56 211 ALA A CA 1
ATOM 1685 C C . ALA A 1 211 ? 3.923 14.810 -35.570 1.00 86.56 211 ALA A C 1
ATOM 1687 O O . ALA A 1 211 ? 3.301 13.792 -35.243 1.00 86.56 211 ALA A O 1
ATOM 1688 N N . PRO A 1 212 ? 3.326 15.850 -36.181 1.00 85.25 212 PRO A N 1
ATOM 1689 C CA . PRO A 1 212 ? 1.932 15.806 -36.594 1.00 85.25 212 PRO A CA 1
ATOM 1690 C C . PRO A 1 212 ? 1.688 14.590 -37.485 1.00 85.25 212 PRO A C 1
ATOM 1692 O O . PRO A 1 212 ? 2.452 14.334 -38.417 1.00 85.25 212 PRO A O 1
ATOM 1695 N N . ALA A 1 213 ? 0.623 13.843 -37.198 1.00 86.94 213 ALA A N 1
ATOM 1696 C CA . ALA A 1 213 ? 0.175 12.796 -38.103 1.00 86.94 213 ALA A CA 1
ATOM 1697 C C . ALA A 1 213 ? -0.191 13.411 -39.461 1.00 86.94 213 ALA A C 1
ATOM 1699 O O . ALA A 1 213 ? -0.659 14.551 -39.531 1.00 86.94 213 ALA A O 1
ATOM 1700 N N . THR A 1 214 ? 0.001 12.652 -40.540 1.00 89.56 214 THR A N 1
ATOM 1701 C CA . THR A 1 214 ? -0.459 13.069 -41.866 1.00 89.56 214 THR A CA 1
ATOM 1702 C C . THR A 1 214 ? -1.971 13.308 -41.814 1.00 89.56 214 THR A C 1
ATOM 1704 O O . THR A 1 214 ? -2.701 12.421 -41.361 1.00 89.56 214 THR A O 1
ATOM 1707 N N . PRO A 1 215 ? -2.460 14.489 -42.232 1.00 85.44 215 PRO A N 1
ATOM 1708 C CA . PRO A 1 215 ? -3.880 14.789 -42.162 1.00 85.44 215 PRO A CA 1
ATOM 1709 C C . PRO A 1 215 ? -4.672 13.830 -43.067 1.00 85.44 215 PRO A C 1
ATOM 1711 O O . PRO A 1 215 ? -4.235 13.549 -44.188 1.00 85.44 215 PRO A O 1
ATOM 1714 N N . PRO A 1 216 ? -5.824 13.308 -42.606 1.00 90.06 216 PRO A N 1
ATOM 1715 C CA . PRO A 1 216 ? -6.671 12.467 -43.436 1.00 90.06 216 PRO A CA 1
ATOM 1716 C C . PRO A 1 216 ? -7.235 13.265 -44.625 1.00 90.06 216 PRO A C 1
ATOM 1718 O O . PRO A 1 216 ? -7.439 14.482 -44.513 1.00 90.06 216 PRO A O 1
ATOM 1721 N N . PRO A 1 217 ? -7.535 12.599 -45.756 1.00 90.56 217 PRO A N 1
ATOM 1722 C CA . PRO A 1 217 ? -8.150 13.251 -46.907 1.00 90.56 217 PRO A CA 1
ATOM 1723 C C . PRO A 1 217 ? -9.444 13.974 -46.511 1.00 90.56 217 PRO A C 1
ATOM 1725 O O . PRO A 1 217 ? -10.319 13.385 -45.880 1.00 90.56 217 PRO A O 1
ATOM 1728 N N . GLY A 1 218 ? -9.570 15.250 -46.887 1.00 88.62 218 GLY A N 1
ATOM 1729 C CA . GLY A 1 218 ? -10.768 16.061 -46.634 1.00 88.62 218 GLY A CA 1
ATOM 1730 C C . GLY A 1 218 ? -10.794 16.822 -45.303 1.00 88.62 218 GLY A C 1
ATOM 1731 O O . GLY A 1 218 ? -11.742 17.572 -45.078 1.00 88.62 218 GLY A O 1
ATOM 1732 N N . LEU A 1 219 ? -9.768 16.700 -44.448 1.00 87.94 219 LEU A N 1
ATOM 1733 C CA . LEU A 1 219 ? -9.707 17.447 -43.183 1.00 87.94 219 LEU A CA 1
ATOM 1734 C C . LEU A 1 219 ? -9.794 18.967 -43.395 1.00 87.94 219 LEU A C 1
ATOM 1736 O O . LEU A 1 219 ? -10.525 19.639 -42.673 1.00 87.94 219 LEU A O 1
ATOM 1740 N N . ASP A 1 220 ? -9.094 19.502 -44.394 1.00 87.94 220 ASP A N 1
ATOM 1741 C CA . ASP A 1 220 ? -9.087 20.946 -44.665 1.00 87.94 220 ASP A CA 1
ATOM 1742 C C . ASP A 1 220 ? -10.443 21.445 -45.179 1.00 87.94 220 ASP A C 1
ATOM 1744 O O . ASP A 1 220 ? -10.896 22.521 -44.796 1.00 87.94 220 ASP A O 1
ATOM 1748 N N . ALA A 1 221 ? -11.136 20.632 -45.982 1.00 89.50 221 ALA A N 1
ATOM 1749 C CA . ALA A 1 221 ? -12.485 20.947 -46.449 1.00 89.50 221 ALA A CA 1
ATOM 1750 C C . ALA A 1 221 ? -13.486 20.975 -45.284 1.00 89.50 221 ALA A C 1
ATOM 1752 O O . ALA A 1 221 ? -14.331 21.864 -45.209 1.00 89.50 221 ALA A O 1
ATOM 1753 N N . LEU A 1 222 ? -13.359 20.033 -44.344 1.00 86.94 222 LEU A N 1
ATOM 1754 C CA . LEU A 1 222 ? -14.181 20.002 -43.138 1.00 86.94 222 LEU A CA 1
ATOM 1755 C C . LEU A 1 222 ? -13.894 21.203 -42.226 1.00 86.94 222 LEU A C 1
ATOM 1757 O O . LEU A 1 222 ? -14.835 21.810 -41.725 1.00 86.94 222 LEU A O 1
ATOM 1761 N N . LYS A 1 223 ? -12.619 21.572 -42.037 1.00 85.75 223 LYS A N 1
ATOM 1762 C CA . LYS A 1 223 ? -12.237 22.768 -41.268 1.00 85.75 223 LYS A CA 1
ATOM 1763 C C . LYS A 1 223 ? -12.840 24.038 -41.864 1.00 85.75 223 LYS A C 1
ATOM 1765 O O . LYS A 1 223 ? -13.466 24.798 -41.133 1.00 85.75 223 LYS A O 1
ATOM 1770 N N . ALA A 1 224 ? -12.731 24.214 -43.181 1.00 86.94 224 ALA A N 1
ATOM 1771 C CA . ALA A 1 224 ? -13.304 25.362 -43.878 1.00 86.94 224 ALA A CA 1
ATOM 1772 C C . ALA A 1 224 ? -14.832 25.440 -43.719 1.00 86.94 224 ALA A C 1
ATOM 1774 O O . ALA A 1 224 ? -15.380 26.522 -43.519 1.00 86.94 224 ALA A O 1
ATOM 1775 N N . GLU A 1 225 ? -15.532 24.301 -43.765 1.00 87.88 225 GLU A N 1
ATOM 1776 C CA . GLU A 1 225 ? -16.983 24.274 -43.566 1.00 87.88 225 GLU A CA 1
ATOM 1777 C C . GLU A 1 225 ? -17.374 24.582 -42.112 1.00 87.88 225 GLU A C 1
ATOM 1779 O O . GLU A 1 225 ? -18.322 25.329 -41.874 1.00 87.88 225 GLU A O 1
ATOM 1784 N N . VAL A 1 226 ? -16.619 24.078 -41.130 1.00 85.75 226 VAL A N 1
ATOM 1785 C CA . VAL A 1 226 ? -16.834 24.405 -39.710 1.00 85.75 226 VAL A CA 1
ATOM 1786 C C . VAL A 1 226 ? -16.607 25.895 -39.450 1.00 85.75 226 VAL A C 1
ATOM 1788 O O . VAL A 1 226 ? -17.451 26.519 -38.813 1.00 85.75 226 VAL A O 1
ATOM 1791 N N . GLU A 1 227 ? -15.537 26.489 -39.983 1.00 86.94 227 GLU A N 1
ATOM 1792 C CA . GLU A 1 227 ? -15.266 27.931 -39.868 1.00 86.94 227 GLU A CA 1
ATOM 1793 C C . GLU A 1 227 ? -16.348 28.780 -40.551 1.00 86.94 227 GLU A C 1
ATOM 1795 O O . GLU A 1 227 ? -16.758 29.813 -40.020 1.00 86.94 227 GLU A O 1
ATOM 1800 N N . ARG A 1 228 ? -16.866 28.331 -41.702 1.00 87.00 228 ARG A N 1
ATOM 1801 C CA . ARG A 1 228 ? -17.964 29.003 -42.411 1.00 87.00 228 ARG A CA 1
ATOM 1802 C C . ARG A 1 228 ? -19.252 29.029 -41.586 1.00 87.00 228 ARG A C 1
ATOM 1804 O O . ARG A 1 228 ? -19.972 30.026 -41.616 1.00 87.00 228 ARG A O 1
ATOM 1811 N N . VAL A 1 229 ? -19.570 27.932 -40.894 1.00 85.44 229 VAL A N 1
ATOM 1812 C CA . VAL A 1 229 ? -20.811 27.798 -40.111 1.00 85.44 229 VAL A CA 1
ATOM 1813 C C . VAL A 1 229 ? -20.664 28.399 -38.705 1.00 85.44 229 VAL A C 1
ATOM 1815 O O . VAL A 1 229 ? -21.614 28.999 -38.201 1.00 85.44 229 VAL A O 1
ATOM 1818 N N . TRP A 1 230 ? -19.480 28.311 -38.092 1.00 81.88 230 TRP A N 1
ATOM 1819 C CA . TRP A 1 230 ? -19.165 28.850 -36.763 1.00 81.88 230 TRP A CA 1
ATOM 1820 C C . TRP A 1 230 ? -17.858 29.668 -36.758 1.00 81.88 230 TRP A C 1
ATOM 1822 O O . TRP A 1 230 ? -16.839 29.226 -36.228 1.00 81.88 230 TRP A O 1
ATOM 1832 N N . PRO A 1 231 ? -17.881 30.922 -37.244 1.00 71.00 231 PRO A N 1
ATOM 1833 C CA . PRO A 1 231 ? -16.675 31.745 -37.416 1.00 71.00 231 PRO A CA 1
ATOM 1834 C C . PRO A 1 231 ? -16.010 32.236 -36.112 1.00 71.00 231 PRO A C 1
ATOM 1836 O O . PRO A 1 231 ? -15.017 32.952 -36.165 1.00 71.00 231 PRO A O 1
ATOM 1839 N N . MET A 1 232 ? -16.546 31.887 -34.935 1.00 71.94 232 MET A N 1
ATOM 1840 C CA . MET A 1 232 ? -16.072 32.363 -33.621 1.00 71.94 232 MET A CA 1
ATOM 1841 C C . MET A 1 232 ? -15.498 31.254 -32.723 1.00 71.94 232 MET A C 1
ATOM 1843 O O . MET A 1 232 ? -15.195 31.505 -31.557 1.00 71.94 232 MET A O 1
ATOM 1847 N N . THR A 1 233 ? -15.343 30.026 -33.223 1.00 57.38 233 THR A N 1
ATOM 1848 C CA . THR A 1 233 ? -14.659 28.955 -32.484 1.00 57.38 233 THR A CA 1
ATOM 1849 C C . THR A 1 233 ? -13.189 28.915 -32.883 1.00 57.38 233 THR A C 1
ATOM 1851 O O . THR A 1 233 ? -12.883 28.604 -34.027 1.00 57.38 233 THR A O 1
ATOM 1854 N N . GLY A 1 234 ? -12.284 29.227 -31.949 1.00 56.91 234 GLY A N 1
ATOM 1855 C CA . GLY A 1 234 ? -10.835 29.081 -32.135 1.00 56.91 234 GLY A CA 1
ATOM 1856 C C . GLY A 1 234 ? -10.410 27.611 -32.115 1.00 56.91 234 GLY A C 1
ATOM 1857 O O . GLY A 1 234 ? -9.840 27.157 -31.123 1.00 56.91 234 GLY A O 1
ATOM 1858 N N . LEU A 1 235 ? -10.776 26.877 -33.167 1.00 54.44 235 LEU A N 1
ATOM 1859 C CA . LEU A 1 235 ? -10.334 25.511 -33.458 1.00 54.44 235 LEU A CA 1
ATOM 1860 C C . LEU A 1 235 ? -9.077 25.509 -34.333 1.00 54.44 235 LEU A C 1
ATOM 1862 O O . LEU A 1 235 ? -8.919 26.441 -35.147 1.00 54.44 235 LEU A O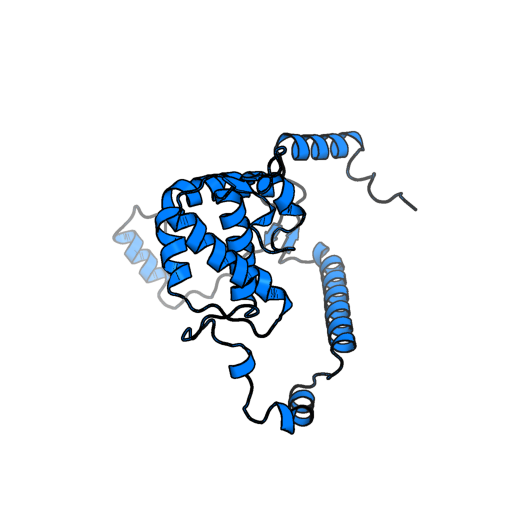 1
#

Radius of gyration: 26.94 Å; chains: 1; bounding box: 56×63×74 Å